Protein AF-0000000071581195 (afdb_homodimer)

Radius of gyration: 31.93 Å; Cα contacts (8 Å, |Δi|>4): 354; chains: 2; bounding box: 98×100×64 Å

Solvent-accessible surface area (backbone atoms only — not comparable to full-atom values): 18706 Å² total; per-residue (Å²): 134,83,77,77,79,78,79,79,77,79,78,78,78,75,75,74,73,73,75,72,71,73,48,75,70,50,55,55,50,51,51,49,42,53,48,46,52,53,53,39,48,51,48,50,50,31,33,48,49,35,27,52,50,18,50,53,46,25,54,55,20,43,48,52,37,37,41,70,72,32,39,85,78,38,57,81,36,67,48,43,48,49,50,72,67,28,73,92,39,39,69,59,51,52,43,47,70,40,98,55,14,48,26,47,41,14,21,28,39,16,30,22,22,43,18,53,45,46,28,54,36,37,53,54,70,76,40,72,34,87,82,44,96,48,41,68,59,40,41,52,50,34,48,52,51,39,54,51,47,42,54,50,43,61,71,49,57,75,52,74,82,52,87,65,79,62,80,78,80,132,136,84,80,78,77,77,79,79,77,80,77,76,76,76,74,74,74,73,74,73,71,72,49,72,69,52,54,55,52,51,51,50,42,54,50,46,50,52,48,39,49,50,48,50,51,32,35,46,51,36,28,52,51,19,50,54,45,25,54,54,20,42,48,53,37,37,43,70,72,31,39,85,79,38,59,82,36,67,51,44,48,48,50,72,68,29,73,91,39,38,67,59,52,52,43,48,71,41,97,55,14,48,26,48,41,14,21,28,40,16,30,24,24,41,17,54,47,45,28,53,36,37,52,54,70,76,38,73,34,88,82,42,94,48,42,67,59,39,41,52,51,32,49,52,50,36,52,51,47,42,53,51,44,61,70,51,55,77,53,73,83,53,89,64,78,61,80,77,80,134

pLDDT: mean 82.85, std 20.27, range [28.84, 98.88]

Structure (mmCIF, N/CA/C/O backbone):
data_AF-0000000071581195-model_v1
#
loop_
_entity.id
_entity.type
_entity.pdbx_description
1 polymer 'Uncharacterized protein'
#
loop_
_atom_site.group_PDB
_atom_site.id
_atom_site.type_symbol
_atom_site.label_atom_id
_atom_site.label_alt_id
_atom_site.label_comp_id
_atom_site.label_asym_id
_atom_site.label_entity_id
_atom_site.label_seq_id
_atom_site.pdbx_PDB_ins_code
_atom_site.Cartn_x
_atom_site.Cartn_y
_atom_site.Cartn_z
_atom_site.occupancy
_atom_site.B_iso_or_equiv
_atom_site.auth_seq_id
_atom_site.auth_comp_id
_atom_site.auth_asym_id
_atom_site.auth_atom_id
_atom_site.pdbx_PDB_model_num
ATOM 1 N N . MET A 1 1 ? 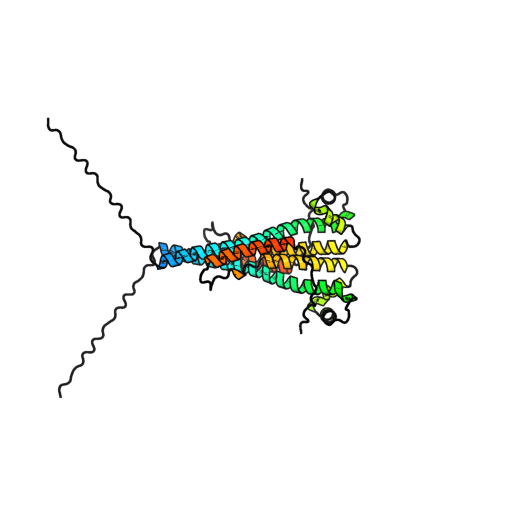42.781 74.125 45.625 1 29.38 1 MET A N 1
ATOM 2 C CA . MET A 1 1 ? 42.75 72.75 45.156 1 29.38 1 MET A CA 1
ATOM 3 C C . MET A 1 1 ? 41.344 72.25 45 1 29.38 1 MET A C 1
ATOM 5 O O . MET A 1 1 ? 40.688 71.938 46.031 1 29.38 1 MET A O 1
ATOM 9 N N . VAL A 1 2 ? 40.594 72.875 44.125 1 36.88 2 VAL A N 1
ATOM 10 C CA . VAL A 1 2 ? 39.156 72.812 43.812 1 36.88 2 VAL A CA 1
ATOM 11 C C . VAL A 1 2 ? 38.844 71.438 43.219 1 36.88 2 VAL A C 1
ATOM 13 O O . VAL A 1 2 ? 39.344 71.062 42.156 1 36.88 2 VAL A O 1
ATOM 16 N N . SER A 1 3 ? 38.719 70.375 44.062 1 32.94 3 SER A N 1
ATOM 17 C CA . SER A 1 3 ? 38.406 69 43.688 1 32.94 3 SER A CA 1
ATOM 18 C C . SER A 1 3 ? 37.031 68.938 43.062 1 32.94 3 SER A C 1
ATOM 20 O O . SER A 1 3 ? 36.031 69.375 43.625 1 32.94 3 SER A O 1
ATOM 22 N N . SER A 1 4 ? 36.938 69.125 41.75 1 36.28 4 SER A N 1
ATOM 23 C CA . SER A 1 4 ? 35.75 69 40.906 1 36.28 4 SER A CA 1
ATOM 24 C C . SER A 1 4 ? 35.188 67.562 40.938 1 36.28 4 SER A C 1
ATOM 26 O O . SER A 1 4 ? 35.875 66.625 40.625 1 36.28 4 SER A O 1
ATOM 28 N N . SER A 1 5 ? 34.344 67.25 41.938 1 36.53 5 SER A N 1
ATOM 29 C CA . SER A 1 5 ? 33.594 66 42.062 1 36.53 5 SER A CA 1
ATOM 30 C C . SER A 1 5 ? 32.688 65.812 40.875 1 36.53 5 SER A C 1
ATOM 32 O O . SER A 1 5 ? 31.844 66.625 40.562 1 36.53 5 SER A O 1
ATOM 34 N N . THR A 1 6 ? 33.188 65.125 39.812 1 35.88 6 THR A N 1
ATOM 35 C CA . THR A 1 6 ? 32.469 64.688 38.656 1 35.88 6 THR A CA 1
ATOM 36 C C . THR A 1 6 ? 31.312 63.75 39.031 1 35.88 6 THR A C 1
ATOM 38 O O . THR A 1 6 ? 31.531 62.719 39.688 1 35.88 6 THR A O 1
ATOM 41 N N . SER A 1 7 ? 30.062 64.25 39.312 1 32 7 SER A N 1
ATOM 42 C CA . SER A 1 7 ? 28.812 63.562 39.562 1 32 7 SER A CA 1
ATOM 43 C C . SER A 1 7 ? 28.453 62.656 38.375 1 32 7 SER A C 1
ATOM 45 O O . SER A 1 7 ? 28.312 63.125 37.25 1 32 7 SER A O 1
ATOM 47 N N . ASN A 1 8 ? 28.922 61.375 38.344 1 30.41 8 ASN A N 1
ATOM 48 C CA . ASN A 1 8 ? 28.547 60.312 37.406 1 30.41 8 ASN A CA 1
ATOM 49 C C . ASN A 1 8 ? 27.047 60.062 37.406 1 30.41 8 ASN A C 1
ATOM 51 O O . ASN A 1 8 ? 26.484 59.656 38.438 1 30.41 8 ASN A O 1
ATOM 55 N N . GLY A 1 9 ? 26.188 60.906 36.812 1 30.83 9 GLY A N 1
ATOM 56 C CA . GLY A 1 9 ? 24.766 60.688 36.594 1 30.83 9 GLY A CA 1
ATOM 57 C C . GLY A 1 9 ? 24.469 59.344 35.938 1 30.83 9 GLY A C 1
ATOM 58 O O . GLY A 1 9 ? 24.781 59.156 34.75 1 30.83 9 GLY A O 1
ATOM 59 N N . VAL A 1 10 ? 24.578 58.188 36.625 1 33.34 10 VAL A N 1
ATOM 60 C CA . VAL A 1 10 ? 24.125 56.906 36.125 1 33.34 10 VAL A CA 1
ATOM 61 C C . VAL A 1 10 ? 22.672 56.969 35.719 1 33.34 10 VAL A C 1
ATOM 63 O O . VAL A 1 10 ? 21.781 57.25 36.531 1 33.34 10 VAL A O 1
ATOM 66 N N . LYS A 1 11 ? 22.375 57.312 34.406 1 38.56 11 LYS A N 1
ATOM 67 C CA . LYS A 1 11 ? 21.078 57.188 33.75 1 38.56 11 LYS A CA 1
ATOM 68 C C . LYS A 1 11 ? 20.547 55.75 33.844 1 38.56 11 LYS A C 1
ATOM 70 O O . LYS A 1 11 ? 21.203 54.812 33.406 1 38.56 11 LYS A O 1
ATOM 75 N N . SER A 1 12 ? 19.797 55.438 34.906 1 33.97 12 SER A N 1
ATOM 76 C CA . SER A 1 12 ? 19.031 54.188 35 1 33.97 12 SER A CA 1
ATOM 77 C C . SER A 1 12 ? 18.094 54.031 33.812 1 33.97 12 SER A C 1
ATOM 79 O O . SER A 1 12 ? 17.219 54.875 33.562 1 33.97 12 SER A O 1
ATOM 81 N N . SER A 1 13 ? 18.484 53.469 32.688 1 35.47 13 SER A N 1
ATOM 82 C CA . SER A 1 13 ? 17.641 53.031 31.594 1 35.47 13 SER A CA 1
ATOM 83 C C . SER A 1 13 ? 16.547 52.094 32.094 1 35.47 13 SER A C 1
ATOM 85 O O . SER A 1 13 ? 16.828 50.969 32.531 1 35.47 13 SER A O 1
ATOM 87 N N . ALA A 1 14 ? 15.477 52.562 32.719 1 36.72 14 ALA A N 1
ATOM 88 C CA . ALA A 1 14 ? 14.289 51.781 32.969 1 36.72 14 ALA A CA 1
ATOM 89 C C . ALA A 1 14 ? 13.82 51.062 31.703 1 36.72 14 ALA A C 1
ATOM 91 O O . ALA A 1 14 ? 13.43 51.688 30.719 1 36.72 14 ALA A O 1
ATOM 92 N N . LYS A 1 15 ? 14.398 49.938 31.391 1 39.44 15 LYS A N 1
ATOM 93 C CA . LYS A 1 15 ? 13.789 49 30.438 1 39.44 15 LYS A CA 1
ATOM 94 C C . LYS A 1 15 ? 12.297 48.844 30.719 1 39.44 15 LYS A C 1
ATOM 96 O O . LYS A 1 15 ? 11.922 48.281 31.75 1 39.44 15 LYS A O 1
ATOM 101 N N . LEU A 1 16 ? 11.422 49.688 30.297 1 38.84 16 LEU A N 1
ATOM 102 C CA . LEU A 1 16 ? 10.008 49.375 30.219 1 38.84 16 LEU A CA 1
ATOM 103 C C . LEU A 1 16 ? 9.789 48.031 29.562 1 38.84 16 LEU A C 1
ATOM 105 O O . LEU A 1 16 ? 10.055 47.844 28.375 1 38.84 16 LEU A O 1
ATOM 109 N N . LYS A 1 17 ? 9.93 47 30.359 1 40.91 17 LYS A N 1
ATOM 110 C CA . LYS A 1 17 ? 9.406 45.75 29.859 1 40.91 17 LYS A CA 1
ATOM 111 C C . LYS A 1 17 ? 7.984 45.906 29.328 1 40.91 17 LYS A C 1
ATOM 113 O O . LYS A 1 17 ? 7.059 46.188 30.094 1 40.91 17 LYS A O 1
ATOM 118 N N . ARG A 1 18 ? 7.832 46.406 28.125 1 42 18 ARG A N 1
ATOM 119 C CA . ARG A 1 18 ? 6.555 46.219 27.438 1 42 18 ARG A CA 1
ATOM 120 C C . ARG A 1 18 ? 6.016 44.812 27.609 1 42 18 ARG A C 1
ATOM 122 O O . ARG A 1 18 ? 6.59 43.875 27.078 1 42 18 ARG A O 1
ATOM 129 N N . ASN A 1 19 ? 5.477 44.5 28.734 1 38.16 19 ASN A N 1
ATOM 130 C CA . ASN A 1 19 ? 4.594 43.344 28.797 1 38.16 19 ASN A CA 1
ATOM 131 C C . ASN A 1 19 ? 3.602 43.312 27.641 1 38.16 19 ASN A C 1
ATOM 133 O O . ASN A 1 19 ? 2.658 44.125 27.609 1 38.16 19 ASN A O 1
ATOM 137 N N . VAL A 1 20 ? 4.062 43.281 26.438 1 41.75 20 VAL A N 1
ATOM 138 C CA . VAL A 1 20 ? 3.146 43.031 25.328 1 41.75 20 VAL A CA 1
ATOM 139 C C . VAL A 1 20 ? 2.113 42 25.719 1 41.75 20 VAL A C 1
ATOM 141 O O . VAL A 1 20 ? 2.447 40.812 25.906 1 41.75 20 VAL A O 1
ATOM 144 N N . SER A 1 21 ? 1.123 42.25 26.406 1 40.56 21 SER A N 1
ATOM 145 C CA . SER A 1 21 ? -0.047 41.406 26.656 1 40.56 21 SER A CA 1
ATOM 146 C C . SER A 1 21 ? -0.508 40.719 25.375 1 40.56 21 SER A C 1
ATOM 148 O O . SER A 1 21 ? -0.933 41.375 24.422 1 40.56 21 SER A O 1
ATOM 150 N N . VAL A 1 22 ? 0.088 39.656 25.047 1 52.16 22 VAL A N 1
ATOM 151 C CA . VAL A 1 22 ? -0.484 38.781 24.016 1 52.16 22 VAL A CA 1
ATOM 152 C C . VAL A 1 22 ? -2.002 38.75 24.172 1 52.16 22 VAL A C 1
ATOM 154 O O . VAL A 1 22 ? -2.512 38.344 25.219 1 52.16 22 VAL A O 1
ATOM 157 N N . SER A 1 23 ? -2.697 39.469 23.438 1 57.94 23 SER A N 1
ATOM 158 C CA . SER A 1 23 ? -4.152 39.5 23.516 1 57.94 23 SER A CA 1
ATOM 159 C C . SER A 1 23 ? -4.766 38.125 23.406 1 57.94 23 SER A C 1
ATOM 161 O O . SER A 1 23 ? -4.184 37.219 22.797 1 57.94 23 SER A O 1
ATOM 163 N N . PRO A 1 24 ? -5.777 37.781 24.172 1 60.44 24 PRO A N 1
ATOM 164 C CA . PRO A 1 24 ? -6.527 36.5 24.141 1 60.44 24 PRO A CA 1
ATOM 165 C C . PRO A 1 24 ? -6.703 35.969 22.719 1 60.44 24 PRO A C 1
ATOM 167 O O . PRO A 1 24 ? -6.664 34.75 22.516 1 60.44 24 PRO A O 1
ATOM 170 N N . SER A 1 25 ? -6.703 36.906 21.75 1 66.31 25 SER A N 1
ATOM 171 C CA . SER A 1 25 ? -6.887 36.469 20.359 1 66.31 25 SER A CA 1
ATOM 172 C C . SER A 1 25 ? -5.625 35.844 19.812 1 66.31 25 SER A C 1
ATOM 174 O O . SER A 1 25 ? -5.699 34.844 19.094 1 66.31 25 SER A O 1
ATOM 176 N N . ASN A 1 26 ? -4.492 36.25 20.312 1 69.69 26 ASN A N 1
ATOM 177 C CA . ASN A 1 26 ? -3.23 35.719 19.828 1 69.69 26 ASN A CA 1
ATOM 178 C C . ASN A 1 26 ? -2.922 34.375 20.438 1 69.69 26 ASN A C 1
ATOM 180 O O . ASN A 1 26 ? -2.396 33.469 19.75 1 69.69 26 ASN A O 1
ATOM 184 N N . LYS A 1 27 ? -3.264 34.25 21.719 1 71.88 27 LYS A N 1
ATOM 185 C CA . LYS A 1 27 ? -3.045 32.969 22.375 1 71.88 27 LYS A CA 1
ATOM 186 C C . LYS A 1 27 ? -3.834 31.859 21.703 1 71.88 27 LYS A C 1
ATOM 188 O O . LYS A 1 27 ? -3.322 30.75 21.516 1 71.88 27 LYS A O 1
ATOM 193 N N . SER A 1 28 ? -5.055 32.281 21.25 1 83.81 28 SER A N 1
ATOM 194 C CA . SER A 1 28 ? -5.902 31.281 20.578 1 83.81 28 SER A CA 1
ATOM 195 C C . SER A 1 28 ? -5.324 30.875 19.234 1 83.81 28 SER A C 1
ATOM 197 O O . SER A 1 28 ? -5.324 29.703 18.875 1 83.81 28 SER A O 1
ATOM 199 N N . LEU A 1 29 ? -4.621 31.766 18.594 1 87.81 29 LEU A N 1
ATOM 200 C CA . LEU A 1 29 ? -4.023 31.484 17.297 1 87.81 29 LEU A CA 1
ATOM 201 C C . LEU A 1 29 ? -2.768 30.641 17.453 1 87.81 29 LEU A C 1
ATOM 203 O O . LEU A 1 29 ? -2.541 29.719 16.672 1 87.81 29 LEU A O 1
ATOM 207 N N . GLU A 1 30 ? -1.987 30.922 18.469 1 88.81 30 GLU A N 1
ATOM 208 C CA . GLU A 1 30 ? -0.77 30.172 18.734 1 88.81 30 GLU A CA 1
ATOM 209 C C . GLU A 1 30 ? -1.09 28.719 19.078 1 88.81 30 GLU A C 1
ATOM 211 O O . GLU A 1 30 ? -0.397 27.797 18.641 1 88.81 30 GLU A O 1
ATOM 216 N N . ASP A 1 31 ? -2.104 28.562 19.875 1 87.5 31 ASP A N 1
ATOM 217 C CA . ASP A 1 31 ? -2.535 27.219 20.25 1 87.5 31 ASP A CA 1
ATOM 218 C C . ASP A 1 31 ? -2.967 26.422 19.016 1 87.5 31 ASP A C 1
ATOM 220 O O . ASP A 1 31 ? -2.68 25.234 18.906 1 87.5 31 ASP A O 1
ATOM 224 N N . GLU A 1 32 ? -3.695 27.109 18.172 1 88.75 32 GLU A N 1
ATOM 225 C CA . GLU A 1 32 ? -4.129 26.453 16.938 1 88.75 32 GLU A CA 1
ATOM 226 C C . GLU A 1 32 ? -2.938 26.047 16.078 1 88.75 32 GLU A C 1
ATOM 228 O O . GLU A 1 32 ? -2.93 24.969 15.492 1 88.75 32 GLU A O 1
ATOM 233 N N . ILE A 1 33 ? -1.938 26.875 16 1 91.19 33 ILE A N 1
ATOM 234 C CA . ILE A 1 33 ? -0.723 26.594 15.25 1 91.19 33 ILE A CA 1
ATOM 235 C C . ILE A 1 33 ? -0.031 25.359 15.82 1 91.19 33 ILE A C 1
ATOM 237 O O . ILE A 1 33 ? 0.378 24.469 15.078 1 91.19 33 ILE A O 1
ATOM 241 N N . ILE A 1 34 ? 0.058 25.312 17.109 1 89.94 34 ILE A N 1
ATOM 242 C CA . ILE A 1 34 ? 0.709 24.188 17.766 1 89.94 34 ILE A CA 1
ATOM 243 C C . ILE A 1 34 ? -0.062 22.906 17.469 1 89.94 34 ILE A C 1
ATOM 245 O O . ILE A 1 34 ? 0.537 21.875 17.188 1 89.94 34 ILE A O 1
ATOM 249 N N . TYR A 1 35 ? -1.336 23.031 17.531 1 89.94 35 TYR A N 1
ATOM 250 C CA . TYR A 1 35 ? -2.186 21.875 17.234 1 89.94 35 TYR A CA 1
ATOM 251 C C . TYR A 1 35 ? -1.98 21.391 15.805 1 89.94 35 TYR A C 1
ATOM 253 O O . TYR A 1 35 ? -1.753 20.203 15.57 1 89.94 35 TYR A O 1
ATOM 261 N N . LEU A 1 36 ? -2.07 22.234 14.867 1 90.69 36 LEU A N 1
ATOM 262 C CA . LEU A 1 36 ? -1.947 21.891 13.453 1 90.69 36 LEU A CA 1
ATOM 263 C C . LEU A 1 36 ? -0.57 21.312 13.156 1 90.69 36 LEU A C 1
ATOM 265 O O . LEU A 1 36 ? -0.446 20.375 12.367 1 90.69 36 LEU A O 1
ATOM 269 N N . ARG A 1 37 ? 0.454 21.828 13.766 1 91.25 37 ARG A N 1
ATOM 270 C CA . ARG A 1 37 ? 1.8 21.297 13.57 1 91.25 37 ARG A CA 1
ATOM 271 C C . ARG A 1 37 ? 1.897 19.859 14.086 1 91.25 37 ARG A C 1
ATOM 273 O O . ARG A 1 37 ? 2.525 19.016 13.445 1 91.25 37 ARG A O 1
ATOM 280 N N . SER A 1 38 ? 1.286 19.688 15.25 1 91.25 38 SER A N 1
ATOM 281 C CA . SER A 1 38 ? 1.298 18.344 15.82 1 91.25 38 SER A CA 1
ATOM 282 C C . SER A 1 38 ? 0.544 17.359 14.93 1 91.25 38 SER A C 1
ATOM 284 O O . SER A 1 38 ? 1.006 16.234 14.711 1 91.25 38 SER A O 1
ATOM 286 N N . GLN A 1 39 ? -0.567 17.719 14.445 1 91.62 39 GLN A N 1
ATOM 287 C CA . GLN A 1 39 ? -1.354 16.859 13.57 1 91.62 39 GLN A CA 1
ATOM 288 C C . GLN A 1 39 ? -0.612 16.594 12.266 1 91.62 39 GLN A C 1
ATOM 290 O O . GLN A 1 39 ? -0.566 15.445 11.797 1 91.62 39 GLN A O 1
ATOM 295 N N . ASN A 1 40 ? -0.087 17.656 11.719 1 91.75 40 ASN A N 1
ATOM 296 C CA . ASN A 1 40 ? 0.678 17.484 10.492 1 91.75 40 ASN A CA 1
ATOM 297 C C . ASN A 1 40 ? 1.853 16.531 10.688 1 91.75 40 ASN A C 1
ATOM 299 O O . ASN A 1 40 ? 2.184 15.758 9.789 1 91.75 40 ASN A O 1
ATOM 303 N N . LYS A 1 41 ? 2.455 16.656 11.82 1 92.19 41 LYS A N 1
ATOM 304 C CA . LYS A 1 41 ? 3.549 15.734 12.125 1 92.19 41 LYS A CA 1
ATOM 305 C C . LYS A 1 41 ? 3.068 14.289 12.125 1 92.19 41 LYS A C 1
ATOM 307 O O . LYS A 1 41 ? 3.73 13.406 11.57 1 92.19 41 LYS A O 1
ATOM 312 N N . LEU A 1 42 ? 1.964 14.031 12.773 1 93.06 42 LEU A N 1
ATOM 313 C CA . LEU A 1 42 ? 1.38 12.695 12.812 1 93.06 42 LEU A CA 1
ATOM 314 C C . LEU A 1 42 ? 1.104 12.188 11.398 1 93.06 42 LEU A C 1
ATOM 316 O O . LEU A 1 42 ? 1.458 11.055 11.062 1 93.06 42 LEU A O 1
ATOM 320 N N . LEU A 1 43 ? 0.493 13.008 10.617 1 93.5 43 LEU A N 1
ATOM 321 C CA . LEU A 1 43 ? 0.124 12.625 9.258 1 93.5 43 LEU A CA 1
ATOM 322 C C . LEU A 1 43 ? 1.365 12.352 8.414 1 93.5 43 LEU A C 1
ATOM 324 O O . LEU A 1 43 ? 1.403 11.391 7.645 1 93.5 43 LEU A O 1
ATOM 328 N N . LYS A 1 44 ? 2.367 13.18 8.555 1 93.19 44 LYS A N 1
ATOM 329 C CA . LYS A 1 44 ? 3.621 12.984 7.832 1 93.19 44 LYS A CA 1
ATOM 330 C C . LYS A 1 44 ? 4.285 11.664 8.227 1 93.19 44 LYS A C 1
ATOM 332 O O . LYS A 1 44 ? 4.805 10.945 7.367 1 93.19 44 LYS A O 1
ATOM 337 N N . ASN A 1 45 ? 4.258 11.406 9.469 1 93.19 45 ASN A N 1
ATOM 338 C CA . ASN A 1 45 ? 4.84 10.148 9.945 1 93.19 45 ASN A CA 1
ATOM 339 C C . ASN A 1 45 ? 4.117 8.945 9.359 1 93.19 45 ASN A C 1
ATOM 341 O O . ASN A 1 45 ? 4.75 7.949 8.992 1 93.19 45 ASN A O 1
ATOM 345 N N . ALA A 1 46 ? 2.84 9.023 9.281 1 94.75 46 ALA A N 1
ATOM 346 C CA . ALA A 1 46 ? 2.061 7.918 8.727 1 94.75 46 ALA A CA 1
ATOM 347 C C . ALA A 1 46 ? 2.391 7.707 7.25 1 94.75 46 ALA A C 1
ATOM 349 O O . ALA A 1 46 ? 2.602 6.574 6.809 1 94.75 46 ALA A O 1
ATOM 350 N N . LEU A 1 47 ? 2.463 8.758 6.531 1 95.69 47 LEU A N 1
ATOM 351 C CA . LEU A 1 47 ? 2.793 8.656 5.113 1 95.69 47 LEU A CA 1
ATOM 352 C C . LEU A 1 47 ? 4.207 8.117 4.922 1 95.69 47 LEU A C 1
ATOM 354 O O . LEU A 1 47 ? 4.449 7.312 4.016 1 95.69 47 LEU A O 1
ATOM 358 N N . SER A 1 48 ? 5.094 8.555 5.777 1 94.81 48 SER A N 1
ATOM 359 C CA . SER A 1 48 ? 6.461 8.047 5.715 1 94.81 48 SER A CA 1
ATOM 360 C C . SER A 1 48 ? 6.512 6.551 6 1 94.81 48 SER A C 1
ATOM 362 O O . SER A 1 48 ? 7.266 5.816 5.359 1 94.81 48 SER A O 1
ATOM 364 N N . ALA A 1 49 ? 5.723 6.121 6.945 1 95.25 49 ALA A N 1
ATOM 365 C CA . ALA A 1 49 ? 5.672 4.691 7.25 1 95.25 49 ALA A CA 1
ATOM 366 C C . ALA A 1 49 ? 5.215 3.889 6.035 1 95.25 49 ALA A C 1
ATOM 368 O O . ALA A 1 49 ? 5.785 2.838 5.727 1 95.25 49 ALA A O 1
ATOM 369 N N . VAL A 1 50 ? 4.184 4.367 5.367 1 97.75 50 VAL A N 1
ATOM 370 C CA . VAL A 1 50 ? 3.695 3.713 4.156 1 97.75 50 VAL A CA 1
ATOM 371 C C . VAL A 1 50 ? 4.805 3.672 3.109 1 97.75 50 VAL A C 1
ATOM 373 O O . VAL A 1 50 ? 5.109 2.609 2.561 1 97.75 50 VAL A O 1
ATOM 376 N N . LYS A 1 51 ? 5.422 4.758 2.883 1 97.19 51 LYS A N 1
ATOM 377 C CA . LYS A 1 51 ? 6.441 4.859 1.843 1 97.19 51 LYS A CA 1
ATOM 378 C C . LYS A 1 51 ? 7.641 3.971 2.158 1 97.19 51 LYS A C 1
ATOM 380 O O . LYS A 1 51 ? 8.156 3.279 1.277 1 97.19 51 LYS A O 1
ATOM 385 N N . ASP A 1 52 ? 8.094 4.016 3.338 1 96.5 52 ASP A N 1
ATOM 386 C CA . ASP A 1 52 ? 9.25 3.219 3.742 1 96.5 52 ASP A CA 1
ATOM 387 C C . ASP A 1 52 ? 8.961 1.725 3.602 1 96.5 52 ASP A C 1
ATOM 389 O O . ASP A 1 52 ? 9.766 0.981 3.043 1 96.5 52 ASP A O 1
ATOM 393 N N . THR A 1 53 ? 7.828 1.335 4.07 1 97.88 53 THR A N 1
ATOM 394 C CA . THR A 1 53 ? 7.449 -0.069 3.959 1 97.88 53 THR A CA 1
ATOM 395 C C . THR A 1 53 ? 7.297 -0.475 2.496 1 97.88 53 THR A C 1
ATOM 397 O O . THR A 1 53 ? 7.75 -1.549 2.094 1 97.88 53 THR A O 1
ATOM 400 N N . ALA A 1 54 ? 6.641 0.337 1.717 1 98.5 54 ALA A N 1
ATOM 401 C CA . ALA A 1 54 ? 6.477 0.055 0.294 1 98.5 54 ALA A CA 1
ATOM 402 C C . ALA A 1 54 ? 7.828 -0.069 -0.403 1 98.5 54 ALA A C 1
ATOM 404 O O . ALA A 1 54 ? 8.016 -0.948 -1.247 1 98.5 54 ALA A O 1
ATOM 405 N N . THR A 1 55 ? 8.742 0.775 -0.028 1 97.88 55 THR A N 1
ATOM 406 C CA . THR A 1 55 ? 10.078 0.744 -0.622 1 97.88 55 THR A CA 1
ATOM 407 C C . THR A 1 55 ? 10.789 -0.56 -0.279 1 97.88 55 THR A C 1
ATOM 409 O O . THR A 1 55 ? 11.414 -1.177 -1.145 1 97.88 55 THR A O 1
ATOM 412 N N . GLU A 1 56 ? 10.695 -0.93 0.919 1 97.38 56 GLU A N 1
ATOM 413 C CA . GLU A 1 56 ? 11.297 -2.184 1.364 1 97.38 56 GLU A CA 1
ATOM 414 C C . GLU A 1 56 ? 10.703 -3.375 0.621 1 97.38 56 GLU A C 1
ATOM 416 O O . GLU A 1 56 ? 11.43 -4.203 0.078 1 97.38 56 GLU A O 1
ATOM 421 N N . LYS A 1 57 ? 9.375 -3.441 0.592 1 97.88 57 LYS A N 1
ATOM 422 C CA . LYS A 1 57 ? 8.695 -4.547 -0.077 1 97.88 57 LYS A CA 1
ATOM 423 C C . LYS A 1 57 ? 8.977 -4.543 -1.575 1 97.88 57 LYS A C 1
ATOM 425 O O . LYS A 1 57 ? 9.117 -5.602 -2.189 1 97.88 57 LYS A O 1
ATOM 430 N N . LEU A 1 58 ? 9.062 -3.379 -2.139 1 97.56 58 LEU A N 1
ATOM 431 C CA . LEU A 1 58 ? 9.359 -3.232 -3.559 1 97.56 58 LEU A CA 1
ATOM 432 C C . LEU A 1 58 ? 10.727 -3.824 -3.893 1 97.56 58 LEU A C 1
ATOM 434 O O . LEU A 1 58 ? 10.859 -4.59 -4.852 1 97.56 58 LEU A O 1
ATOM 438 N N . SER A 1 59 ? 11.672 -3.482 -3.145 1 95.62 59 SER A N 1
ATOM 439 C CA . SER A 1 59 ? 13.031 -3.959 -3.393 1 95.62 59 SER A CA 1
ATOM 440 C C . SER A 1 59 ? 13.102 -5.48 -3.318 1 95.62 59 SER A C 1
ATOM 442 O O . SER A 1 59 ? 13.594 -6.129 -4.242 1 95.62 59 SER A O 1
ATOM 444 N N . LYS A 1 60 ? 12.57 -6.027 -2.324 1 96.12 60 LYS A N 1
ATOM 445 C CA . LYS A 1 60 ? 12.617 -7.473 -2.139 1 96.12 60 LYS A CA 1
ATOM 446 C C . LYS A 1 60 ? 11.828 -8.195 -3.23 1 96.12 60 LYS A C 1
ATOM 448 O O . LYS A 1 60 ? 12.328 -9.148 -3.836 1 96.12 60 LYS A O 1
ATOM 453 N N . SER A 1 61 ? 10.609 -7.758 -3.477 1 97.88 61 SER A N 1
ATOM 454 C CA . SER A 1 61 ? 9.766 -8.422 -4.461 1 97.88 61 SER A CA 1
ATOM 455 C C . SER A 1 61 ? 10.328 -8.273 -5.871 1 97.88 61 SER A C 1
ATOM 457 O O . SER A 1 61 ? 10.195 -9.172 -6.699 1 97.88 61 SER A O 1
ATOM 459 N N . TYR A 1 62 ? 10.922 -7.121 -6.121 1 97.5 62 TYR A N 1
ATOM 460 C CA . TYR A 1 62 ? 11.578 -6.902 -7.402 1 97.5 62 TYR A CA 1
ATOM 461 C C . TYR A 1 62 ? 12.641 -7.965 -7.656 1 97.5 62 TYR A C 1
ATOM 463 O O . TYR A 1 62 ? 12.672 -8.578 -8.727 1 97.5 62 TYR A O 1
ATOM 471 N N . GLU A 1 63 ? 13.477 -8.195 -6.754 1 96 63 GLU A N 1
ATOM 472 C CA . GLU A 1 63 ? 14.562 -9.172 -6.859 1 96 63 GLU A CA 1
ATOM 473 C C . GLU A 1 63 ? 14.016 -10.586 -7.039 1 96 63 GLU A C 1
ATOM 475 O O . GLU A 1 63 ? 14.5 -11.344 -7.883 1 96 63 GLU A O 1
ATOM 480 N N . LEU A 1 64 ? 13 -10.945 -6.316 1 97.12 64 LEU A N 1
ATOM 481 C CA . LEU A 1 64 ? 12.453 -12.297 -6.336 1 97.12 64 LEU A CA 1
ATOM 482 C C . LEU A 1 64 ? 11.688 -12.555 -7.633 1 97.12 64 LEU A C 1
ATOM 484 O O . LEU A 1 64 ? 11.75 -13.656 -8.18 1 97.12 64 LEU A O 1
ATOM 488 N N . VAL A 1 65 ? 10.953 -11.539 -8.117 1 97.81 65 VAL A N 1
ATOM 489 C CA . VAL A 1 65 ? 10.258 -11.672 -9.391 1 97.81 65 VAL A CA 1
ATOM 490 C C . VAL A 1 65 ? 11.273 -11.789 -10.523 1 97.81 65 VAL A C 1
ATOM 492 O O . VAL A 1 65 ? 11.117 -12.609 -11.43 1 97.81 65 VAL A O 1
ATOM 495 N N . TRP A 1 66 ? 12.289 -10.977 -10.461 1 96.31 66 TRP A N 1
ATOM 496 C CA . TRP A 1 66 ? 13.359 -11.086 -11.445 1 96.31 66 TRP A CA 1
ATOM 497 C C . TRP A 1 66 ? 13.953 -12.492 -11.445 1 96.31 66 TRP A C 1
ATOM 499 O O . TRP A 1 66 ? 14.133 -13.102 -12.508 1 96.31 66 TRP A O 1
ATOM 509 N N . TYR A 1 67 ? 14.25 -13 -10.305 1 95.31 67 TYR A N 1
ATOM 510 C CA . TYR A 1 67 ? 14.828 -14.328 -10.156 1 95.31 67 TYR A CA 1
ATOM 511 C C . TYR A 1 67 ? 13.914 -15.398 -10.75 1 95.31 67 TYR A C 1
ATOM 513 O O . TYR A 1 67 ? 14.359 -16.266 -11.5 1 95.31 67 TYR A O 1
ATOM 521 N N . ALA A 1 68 ? 12.695 -15.344 -10.414 1 95.88 68 ALA A N 1
ATOM 522 C CA . ALA A 1 68 ? 11.727 -16.312 -10.898 1 95.88 68 ALA A CA 1
ATOM 523 C C . ALA A 1 68 ? 11.688 -16.344 -12.422 1 95.88 68 ALA A C 1
ATOM 525 O O . ALA A 1 68 ? 11.531 -17.406 -13.031 1 95.88 68 ALA A O 1
ATOM 526 N N . ARG A 1 69 ? 11.883 -15.211 -13.008 1 93.88 69 ARG A N 1
ATOM 527 C CA . ARG A 1 69 ? 11.727 -15.086 -14.453 1 93.88 69 ARG A CA 1
ATOM 528 C C . ARG A 1 69 ? 13.039 -15.398 -15.172 1 93.88 69 ARG A C 1
ATOM 530 O O . ARG A 1 69 ? 13.031 -15.758 -16.344 1 93.88 69 ARG A O 1
ATOM 537 N N . ASN A 1 70 ? 14.18 -15.234 -14.414 1 90.44 70 ASN A N 1
ATOM 538 C CA . ASN A 1 70 ? 15.445 -15.227 -15.148 1 90.44 70 ASN A CA 1
ATOM 539 C C . ASN A 1 70 ? 16.391 -16.328 -14.664 1 90.44 70 ASN A C 1
ATOM 541 O O . ASN A 1 70 ? 17.406 -16.594 -15.297 1 90.44 70 ASN A O 1
ATOM 545 N N . ARG A 1 71 ? 16.094 -16.922 -13.656 1 84.31 71 ARG A N 1
ATOM 546 C CA . ARG A 1 71 ? 17.031 -17.875 -13.07 1 84.31 71 ARG A CA 1
ATOM 547 C C . ARG A 1 71 ? 17.406 -18.969 -14.062 1 84.31 71 ARG A C 1
ATOM 549 O O . ARG A 1 71 ? 18.562 -19.406 -14.109 1 84.31 71 ARG A O 1
ATOM 556 N N . THR A 1 72 ? 16.484 -19.406 -14.844 1 85.06 72 THR A N 1
ATOM 557 C CA . THR A 1 72 ? 16.766 -20.469 -15.797 1 85.06 72 THR A CA 1
ATOM 558 C C . THR A 1 72 ? 17.391 -19.906 -17.062 1 85.06 72 THR A C 1
ATOM 560 O O . THR A 1 72 ? 18.219 -20.562 -17.703 1 85.06 72 THR A O 1
ATOM 563 N N . ARG A 1 73 ? 17.125 -18.703 -17.344 1 85.62 73 ARG A N 1
ATOM 564 C CA . ARG A 1 73 ? 17.641 -18.047 -18.547 1 85.62 73 ARG A CA 1
ATOM 565 C C . ARG A 1 73 ? 19.062 -17.562 -18.344 1 85.62 73 ARG A C 1
ATOM 567 O O . ARG A 1 73 ? 19.875 -17.609 -19.266 1 85.62 73 ARG A O 1
ATOM 574 N N . TYR A 1 74 ? 19.344 -17.094 -17.125 1 83 74 TYR A N 1
ATOM 575 C CA . TYR A 1 74 ? 20.641 -16.516 -16.812 1 83 74 TYR A CA 1
ATOM 576 C C . TYR A 1 74 ? 21.203 -17.094 -15.523 1 83 74 TYR A C 1
ATOM 578 O O . TYR A 1 74 ? 21.484 -16.359 -14.578 1 83 74 TYR A O 1
ATOM 586 N N . PRO A 1 75 ? 21.422 -18.359 -15.492 1 82.19 75 PRO A N 1
ATOM 587 C CA . PRO A 1 75 ? 21.859 -18.984 -14.25 1 82.19 75 PRO A CA 1
ATOM 588 C C . PRO A 1 75 ? 23.234 -18.516 -13.789 1 82.19 75 PRO A C 1
ATOM 590 O O . PRO A 1 75 ? 23.531 -18.516 -12.594 1 82.19 75 PRO A O 1
ATOM 593 N N . SER A 1 76 ? 24 -17.984 -14.68 1 85.88 76 SER A N 1
ATOM 594 C CA . SER A 1 76 ? 25.375 -17.609 -14.336 1 85.88 76 SER A CA 1
ATOM 595 C C . SER A 1 76 ? 25.5 -16.109 -14.109 1 85.88 76 SER A C 1
ATOM 597 O O . SER A 1 76 ? 26.578 -15.617 -13.781 1 85.88 76 SER A O 1
ATOM 599 N N . HIS A 1 77 ? 24.406 -15.477 -14.289 1 86.88 77 HIS A N 1
ATOM 600 C CA . HIS A 1 77 ? 24.469 -14.047 -14.031 1 86.88 77 HIS A CA 1
ATOM 601 C C . HIS A 1 77 ? 24.781 -13.758 -12.57 1 86.88 77 HIS A C 1
ATOM 603 O O . HIS A 1 77 ? 24.297 -14.461 -11.68 1 86.88 77 HIS A O 1
ATOM 609 N N . GLU A 1 78 ? 25.469 -12.68 -12.375 1 87.5 78 GLU A N 1
ATOM 610 C CA . GLU A 1 78 ? 25.922 -12.328 -11.031 1 87.5 78 GLU A CA 1
ATOM 611 C C . GLU A 1 78 ? 24.75 -12.117 -10.086 1 87.5 78 GLU A C 1
ATOM 613 O O . GLU A 1 78 ? 24.797 -12.523 -8.922 1 87.5 78 GLU A O 1
ATOM 618 N N . ALA A 1 79 ? 23.719 -11.547 -10.562 1 87.5 79 ALA A N 1
ATOM 619 C CA . ALA A 1 79 ? 22.531 -11.312 -9.742 1 87.5 79 ALA A CA 1
ATOM 620 C C . ALA A 1 79 ? 21.906 -12.625 -9.289 1 87.5 79 ALA A C 1
ATOM 622 O O . ALA A 1 79 ? 21.5 -12.758 -8.141 1 87.5 79 ALA A O 1
ATOM 623 N N . SER A 1 80 ? 21.891 -13.57 -10.211 1 89.06 80 SER A N 1
ATOM 624 C CA . SER A 1 80 ? 21.328 -14.875 -9.859 1 89.06 80 SER A CA 1
ATOM 625 C C . SER A 1 80 ? 22.172 -15.562 -8.789 1 89.06 80 SER A C 1
ATOM 627 O O . SER A 1 80 ? 21.641 -16.094 -7.816 1 89.06 80 SER A O 1
ATOM 629 N N . LYS A 1 81 ? 23.438 -15.43 -8.984 1 88 81 LYS A N 1
ATOM 630 C CA . LYS A 1 81 ? 24.344 -16.047 -8.023 1 88 81 LYS A CA 1
ATOM 631 C C . LYS A 1 81 ? 24.234 -15.398 -6.652 1 88 81 LYS A C 1
ATOM 633 O O . LYS A 1 81 ? 24.234 -16.078 -5.629 1 88 81 LYS A O 1
ATOM 638 N N . TRP A 1 82 ? 24.172 -14.148 -6.707 1 90.62 82 TRP A N 1
ATOM 639 C CA . TRP A 1 82 ? 24.047 -13.406 -5.457 1 90.62 82 TRP A CA 1
ATOM 640 C C . TRP A 1 82 ? 22.766 -13.773 -4.715 1 90.62 82 TRP A C 1
ATOM 642 O O . TRP A 1 82 ? 22.797 -14.039 -3.512 1 90.62 82 TRP A O 1
ATOM 652 N N . LEU A 1 83 ? 21.703 -13.852 -5.41 1 91.44 83 LEU A N 1
ATOM 653 C CA . LEU A 1 83 ? 20.422 -14.18 -4.793 1 91.44 83 LEU A CA 1
ATOM 654 C C . LEU A 1 83 ? 20.422 -15.609 -4.262 1 91.44 83 LEU A C 1
ATOM 656 O O . LEU A 1 83 ? 19.938 -15.875 -3.162 1 91.44 83 LEU A O 1
ATOM 660 N N . ASP A 1 84 ? 21.031 -16.469 -4.934 1 90.81 84 ASP A N 1
ATOM 661 C CA . ASP A 1 84 ? 21.094 -17.859 -4.531 1 90.81 84 ASP A CA 1
ATOM 662 C C . ASP A 1 84 ? 21.875 -18.016 -3.225 1 90.81 84 ASP A C 1
ATOM 664 O O . ASP A 1 84 ? 21.609 -18.953 -2.453 1 90.81 84 ASP A O 1
ATOM 668 N N . LYS A 1 85 ? 22.734 -17.062 -2.955 1 90.25 85 LYS A N 1
ATOM 669 C CA . LYS A 1 85 ? 23.609 -17.172 -1.788 1 90.25 85 LYS A CA 1
ATOM 670 C C . LYS A 1 85 ? 23.109 -16.281 -0.655 1 90.25 85 LYS A C 1
ATOM 672 O O . LYS A 1 85 ? 23.625 -16.344 0.466 1 90.25 85 LYS A O 1
ATOM 677 N N . SER A 1 86 ? 22.188 -15.516 -1.01 1 91 86 SER A N 1
ATOM 678 C CA . SER A 1 86 ? 21.719 -14.547 -0.032 1 91 86 SER A CA 1
ATOM 679 C C . SER A 1 86 ? 20.953 -15.227 1.099 1 91 86 SER A C 1
ATOM 681 O O . SER A 1 86 ? 19.984 -15.945 0.855 1 91 86 SER A O 1
ATOM 683 N N . GLU A 1 87 ? 21.344 -14.961 2.275 1 91.38 87 GLU A N 1
ATOM 684 C CA . GLU A 1 87 ? 20.641 -15.5 3.434 1 91.38 87 GLU A CA 1
ATOM 685 C C . GLU A 1 87 ? 19.25 -14.883 3.574 1 91.38 87 GLU A C 1
ATOM 687 O O . GLU A 1 87 ? 18.281 -15.57 3.916 1 91.38 87 GLU A O 1
ATOM 692 N N . GLU A 1 88 ? 19.203 -13.641 3.234 1 90.62 88 GLU A N 1
ATOM 693 C CA . GLU A 1 88 ? 17.953 -12.898 3.35 1 90.62 88 GLU A CA 1
ATOM 694 C C . GLU A 1 88 ? 16.875 -13.492 2.439 1 90.62 88 GLU A C 1
ATOM 696 O O . GLU A 1 88 ? 15.695 -13.477 2.779 1 90.62 88 GLU A O 1
ATOM 701 N N . HIS A 1 89 ? 17.297 -14.07 1.391 1 94.69 89 HIS A N 1
ATOM 702 C CA . HIS A 1 89 ? 16.344 -14.523 0.386 1 94.69 89 HIS A CA 1
ATOM 703 C C . HIS A 1 89 ? 16.234 -16.047 0.376 1 94.69 89 HIS A C 1
ATOM 705 O O . HIS A 1 89 ? 15.484 -16.609 -0.415 1 94.69 89 HIS A O 1
ATOM 711 N N . SER A 1 90 ? 16.938 -16.703 1.188 1 95.44 90 SER A N 1
ATOM 712 C CA . SER A 1 90 ? 17.109 -18.141 1.096 1 95.44 90 SER A CA 1
ATOM 713 C C . SER A 1 90 ? 15.75 -18.859 1.102 1 95.44 90 SER A C 1
ATOM 715 O O . SER A 1 90 ? 15.469 -19.672 0.217 1 95.44 90 SER A O 1
ATOM 717 N N . LYS A 1 91 ? 14.945 -18.469 2.041 1 96.12 91 LYS A N 1
ATOM 718 C CA . LYS A 1 91 ? 13.641 -19.125 2.135 1 96.12 91 LYS A CA 1
ATOM 719 C C . LYS A 1 91 ? 12.789 -18.844 0.904 1 96.12 91 LYS A C 1
ATOM 721 O O . LYS A 1 91 ? 12.133 -19.734 0.375 1 96.12 91 LYS A O 1
ATOM 726 N N . ASP A 1 92 ? 12.797 -17.703 0.459 1 97.38 92 ASP A N 1
ATOM 727 C CA . ASP A 1 92 ? 12.008 -17.297 -0.703 1 97.38 92 ASP A CA 1
ATOM 728 C C . ASP A 1 92 ? 12.508 -18 -1.969 1 97.38 92 ASP A C 1
ATOM 730 O O . ASP A 1 92 ? 11.703 -18.422 -2.807 1 97.38 92 ASP A O 1
ATOM 734 N N . ILE A 1 93 ? 13.797 -18.109 -2.02 1 96.56 93 ILE A N 1
ATOM 735 C CA . ILE A 1 93 ? 14.375 -18.766 -3.188 1 96.56 93 ILE A CA 1
ATOM 736 C C . ILE A 1 93 ? 14 -20.25 -3.189 1 96.56 93 ILE A C 1
ATOM 738 O O . ILE A 1 93 ? 13.641 -20.797 -4.23 1 96.56 93 ILE A O 1
ATOM 742 N N . ASP A 1 94 ? 14.031 -20.859 -2.055 1 96.94 94 ASP A N 1
ATOM 743 C CA . ASP A 1 94 ? 13.602 -22.25 -1.939 1 96.94 94 ASP A CA 1
ATOM 744 C C . ASP A 1 94 ? 12.141 -22.406 -2.359 1 96.94 94 ASP A C 1
ATOM 746 O O . ASP A 1 94 ? 11.789 -23.359 -3.068 1 96.94 94 ASP A O 1
ATOM 750 N N . ASN A 1 95 ? 11.344 -21.531 -1.938 1 97.56 95 ASN A N 1
ATOM 751 C CA . ASN A 1 95 ? 9.938 -21.562 -2.314 1 97.56 95 ASN A CA 1
ATOM 752 C C . ASN A 1 95 ? 9.758 -21.422 -3.822 1 97.56 95 ASN A C 1
ATOM 754 O O . ASN A 1 95 ? 8.961 -22.141 -4.426 1 97.56 95 ASN A O 1
ATOM 758 N N . LEU A 1 96 ? 10.539 -20.562 -4.41 1 97.31 96 LEU A N 1
ATOM 759 C CA . LEU A 1 96 ? 10.43 -20.312 -5.848 1 97.31 96 LEU A CA 1
ATOM 760 C C . LEU A 1 96 ? 10.891 -21.531 -6.637 1 97.31 96 LEU A C 1
ATOM 762 O O . LEU A 1 96 ? 10.438 -21.766 -7.762 1 97.31 96 LEU A O 1
ATOM 766 N N . ARG A 1 97 ? 11.672 -22.359 -6.051 1 94.94 97 ARG A N 1
ATOM 767 C CA . ARG A 1 97 ? 12.211 -23.547 -6.719 1 94.94 97 ARG A CA 1
ATOM 768 C C . ARG A 1 97 ? 11.352 -24.766 -6.426 1 94.94 97 ARG A C 1
ATOM 770 O O . ARG A 1 97 ? 11.562 -25.828 -7.02 1 94.94 97 ARG A O 1
ATOM 777 N N . SER A 1 98 ? 10.422 -24.672 -5.57 1 96.62 98 SER A N 1
ATOM 778 C CA . SER A 1 98 ? 9.586 -25.797 -5.156 1 96.62 98 SER A CA 1
ATOM 779 C C . SER A 1 98 ? 8.477 -26.078 -6.168 1 96.62 98 SER A C 1
ATOM 781 O O . SER A 1 98 ? 8.375 -25.375 -7.184 1 96.62 98 SER A O 1
ATOM 783 N N . THR A 1 99 ? 7.586 -27.094 -5.914 1 96.62 99 THR A N 1
ATOM 784 C CA . THR A 1 99 ? 6.453 -27.453 -6.758 1 96.62 99 THR A CA 1
ATOM 785 C C . THR A 1 99 ? 5.406 -26.344 -6.758 1 96.62 99 THR A C 1
ATOM 787 O O . THR A 1 99 ? 4.582 -26.25 -7.672 1 96.62 99 THR A O 1
ATOM 790 N N . ASP A 1 100 ? 5.5 -25.469 -5.73 1 97 100 ASP A N 1
ATOM 791 C CA . ASP A 1 100 ? 4.562 -24.344 -5.633 1 97 100 ASP A CA 1
ATOM 792 C C . ASP A 1 100 ? 5.188 -23.047 -6.148 1 97 100 ASP A C 1
ATOM 794 O O . ASP A 1 100 ? 4.781 -21.953 -5.754 1 97 100 ASP A O 1
ATOM 798 N N . GLY A 1 101 ? 6.195 -23.094 -6.934 1 97.75 101 GLY A N 1
ATOM 799 C CA . GLY A 1 101 ? 6.969 -21.969 -7.406 1 97.75 101 GLY A CA 1
ATOM 800 C C . GLY A 1 101 ? 6.125 -20.922 -8.109 1 97.75 101 GLY A C 1
ATOM 801 O O . GLY A 1 101 ? 6.363 -19.719 -7.961 1 97.75 101 GLY A O 1
ATOM 802 N N . ASP A 1 102 ? 5.137 -21.391 -8.836 1 97.88 102 ASP A N 1
ATOM 803 C CA . ASP A 1 102 ? 4.277 -20.469 -9.555 1 97.88 102 ASP A CA 1
ATOM 804 C C . ASP A 1 102 ? 3.453 -19.609 -8.594 1 97.88 102 ASP A C 1
ATOM 806 O O . ASP A 1 102 ? 3.271 -18.422 -8.805 1 97.88 102 ASP A O 1
ATOM 810 N N . PHE A 1 103 ? 2.98 -20.297 -7.531 1 98.56 103 PHE A N 1
ATOM 811 C CA . PHE A 1 103 ? 2.26 -19.547 -6.508 1 98.56 103 PHE A CA 1
ATOM 812 C C . PHE A 1 103 ? 3.15 -18.469 -5.898 1 98.56 103 PHE A C 1
ATOM 814 O O . PHE A 1 103 ? 2.744 -17.312 -5.777 1 98.56 103 PHE A O 1
ATOM 821 N N . HIS A 1 104 ? 4.316 -18.797 -5.582 1 98.69 104 HIS A N 1
ATOM 822 C CA . HIS A 1 104 ? 5.223 -17.859 -4.93 1 98.69 104 HIS A CA 1
ATOM 823 C C . HIS A 1 104 ? 5.68 -16.766 -5.895 1 98.69 104 HIS A C 1
ATOM 825 O O . HIS A 1 104 ? 5.863 -15.617 -5.496 1 98.69 104 HIS A O 1
ATOM 831 N N . HIS A 1 105 ? 5.91 -17.141 -7.164 1 98.69 105 HIS A N 1
ATOM 832 C CA . HIS A 1 105 ? 6.156 -16.125 -8.18 1 98.69 105 HIS A CA 1
ATOM 833 C C . HIS A 1 105 ? 5.004 -15.125 -8.25 1 98.69 105 HIS A C 1
ATOM 835 O O . HIS A 1 105 ? 5.23 -13.914 -8.258 1 98.69 105 HIS A O 1
ATOM 841 N N . GLY A 1 106 ? 3.824 -15.609 -8.227 1 98.81 106 GLY A N 1
ATOM 842 C CA . GLY A 1 106 ? 2.648 -14.75 -8.211 1 98.81 106 GLY A CA 1
ATOM 843 C C . GLY A 1 106 ? 2.568 -13.875 -6.98 1 98.81 106 GLY A C 1
ATOM 844 O O . GLY A 1 106 ? 2.311 -12.672 -7.086 1 98.81 106 GLY A O 1
ATOM 845 N N . PHE A 1 107 ? 2.799 -14.508 -5.832 1 98.88 107 PHE A N 1
ATOM 846 C CA . PHE A 1 107 ? 2.738 -13.766 -4.578 1 98.88 107 PHE A CA 1
ATOM 847 C C . PHE A 1 107 ? 3.678 -12.57 -4.609 1 98.88 107 PHE A C 1
ATOM 849 O O . PHE A 1 107 ? 3.27 -11.445 -4.301 1 98.88 107 PHE A O 1
ATOM 856 N N . ASN A 1 108 ? 4.875 -12.766 -5.012 1 98.81 108 ASN A N 1
ATOM 857 C CA . ASN A 1 108 ? 5.855 -11.688 -5.074 1 98.81 108 ASN A CA 1
ATOM 858 C C . ASN A 1 108 ? 5.5 -10.664 -6.152 1 98.81 108 ASN A C 1
ATOM 860 O O . ASN A 1 108 ? 5.773 -9.477 -6 1 98.81 108 ASN A O 1
ATOM 864 N N . SER A 1 109 ? 4.902 -11.094 -7.238 1 98.81 109 SER A N 1
ATOM 865 C CA . SER A 1 109 ? 4.449 -10.172 -8.273 1 98.81 109 SER A CA 1
ATOM 866 C C . SER A 1 109 ? 3.332 -9.273 -7.766 1 98.81 109 SER A C 1
ATOM 868 O O . SER A 1 109 ? 3.316 -8.07 -8.055 1 98.81 109 SER A O 1
ATOM 870 N N . GLY A 1 110 ? 2.379 -9.883 -6.977 1 98.88 110 GLY A N 1
ATOM 871 C CA . GLY A 1 110 ? 1.356 -9.07 -6.336 1 98.88 110 GLY A CA 1
ATOM 872 C C . GLY A 1 110 ? 1.925 -8.047 -5.367 1 98.88 110 GLY A C 1
ATOM 873 O O . GLY A 1 110 ? 1.512 -6.891 -5.367 1 98.88 110 GLY A O 1
ATOM 874 N N . MET A 1 111 ? 2.885 -8.492 -4.59 1 98.81 111 MET A N 1
ATOM 875 C CA . MET A 1 111 ? 3.559 -7.602 -3.654 1 98.81 111 MET A CA 1
ATOM 876 C C . MET A 1 111 ? 4.266 -6.473 -4.398 1 98.81 111 MET A C 1
ATOM 878 O O . MET A 1 111 ? 4.223 -5.316 -3.967 1 98.81 111 MET A O 1
ATOM 882 N N . LEU A 1 112 ? 4.934 -6.766 -5.504 1 98.69 112 LEU A N 1
ATOM 883 C CA . LEU A 1 112 ? 5.641 -5.781 -6.316 1 98.69 112 LEU A CA 1
ATOM 884 C C . LEU A 1 112 ? 4.68 -4.727 -6.852 1 98.69 112 LEU A C 1
ATOM 886 O O . LEU A 1 112 ? 4.93 -3.525 -6.715 1 98.69 112 LEU A O 1
ATOM 890 N N . ALA A 1 113 ? 3.641 -5.211 -7.426 1 98.81 113 ALA A N 1
ATOM 891 C CA . ALA A 1 113 ? 2.645 -4.301 -7.984 1 98.81 113 ALA A CA 1
ATOM 892 C C . ALA A 1 113 ? 2.068 -3.389 -6.906 1 98.81 113 ALA A C 1
ATOM 894 O O . ALA A 1 113 ? 1.973 -2.174 -7.098 1 98.81 113 ALA A O 1
ATOM 895 N N . ALA A 1 114 ? 1.705 -3.984 -5.758 1 98.88 114 ALA A N 1
ATOM 896 C CA . ALA A 1 114 ? 1.117 -3.221 -4.66 1 98.88 114 ALA A CA 1
ATOM 897 C C . ALA A 1 114 ? 2.111 -2.209 -4.098 1 98.88 114 ALA A C 1
ATOM 899 O O . ALA A 1 114 ? 1.765 -1.048 -3.871 1 98.88 114 ALA A O 1
ATOM 900 N N . ALA A 1 115 ? 3.285 -2.664 -3.9 1 98.62 115 ALA A N 1
ATOM 901 C CA . ALA A 1 115 ? 4.297 -1.784 -3.32 1 98.62 115 ALA A CA 1
ATOM 902 C C . ALA A 1 115 ? 4.535 -0.564 -4.207 1 98.62 115 ALA A C 1
ATOM 904 O O . ALA A 1 115 ? 4.676 0.555 -3.707 1 98.62 115 ALA A O 1
ATOM 905 N N . ARG A 1 116 ? 4.578 -0.729 -5.492 1 98.06 116 ARG A N 1
ATOM 906 C CA . ARG A 1 116 ? 4.73 0.389 -6.418 1 98.06 116 ARG A CA 1
ATOM 907 C C . ARG A 1 116 ? 3.557 1.354 -6.312 1 98.06 116 ARG A C 1
ATOM 909 O O . ARG A 1 116 ? 3.748 2.568 -6.223 1 98.06 116 ARG A O 1
ATOM 916 N N . LEU A 1 117 ? 2.41 0.815 -6.32 1 98.5 117 LEU A N 1
ATOM 917 C CA . LEU A 1 117 ? 1.182 1.599 -6.262 1 98.5 117 LEU A CA 1
ATOM 918 C C . LEU A 1 117 ? 1.137 2.445 -4.992 1 98.5 117 LEU A C 1
ATOM 920 O O . LEU A 1 117 ? 0.938 3.662 -5.062 1 98.5 117 LEU A O 1
ATOM 924 N N . PHE A 1 118 ? 1.406 1.84 -3.842 1 98.44 118 PHE A N 1
ATOM 925 C CA . PHE A 1 118 ? 1.218 2.525 -2.568 1 98.44 118 PHE A CA 1
ATOM 926 C C . PHE A 1 118 ? 2.385 3.463 -2.281 1 98.44 118 PHE A C 1
ATOM 928 O O . PHE A 1 118 ? 2.213 4.488 -1.62 1 98.44 118 PHE A O 1
ATOM 935 N N . LYS A 1 119 ? 3.555 3.205 -2.791 1 97.69 119 LYS A N 1
ATOM 936 C CA . LYS A 1 119 ? 4.664 4.152 -2.703 1 97.69 119 LYS A CA 1
ATOM 937 C C . LYS A 1 119 ? 4.316 5.469 -3.389 1 97.69 119 LYS A C 1
ATOM 939 O O . LYS A 1 119 ? 4.543 6.547 -2.828 1 97.69 119 LYS A O 1
ATOM 944 N N . GLU A 1 120 ? 3.734 5.336 -4.531 1 96.75 120 GLU A N 1
ATOM 945 C CA . GLU A 1 120 ? 3.354 6.523 -5.285 1 96.75 120 GLU A CA 1
ATOM 946 C C . GLU A 1 120 ? 2.215 7.273 -4.602 1 96.75 120 GLU A C 1
ATOM 948 O O . GLU A 1 120 ? 2.238 8.508 -4.516 1 96.75 120 GLU A O 1
ATOM 953 N N . HIS A 1 121 ? 1.236 6.574 -4.082 1 97.12 121 HIS A N 1
ATOM 954 C CA . HIS A 1 121 ? 0.094 7.195 -3.422 1 97.12 121 HIS A CA 1
ATOM 955 C C . HIS A 1 121 ? 0.526 7.949 -2.168 1 97.12 121 HIS A C 1
ATOM 957 O O . HIS A 1 121 ? -0.125 8.914 -1.766 1 97.12 121 HIS A O 1
ATOM 963 N N . ALA A 1 122 ? 1.604 7.496 -1.586 1 96.75 122 ALA A N 1
ATOM 964 C CA . ALA A 1 122 ? 2.043 8.094 -0.331 1 96.75 122 ALA A CA 1
ATOM 965 C C . ALA A 1 122 ? 3.057 9.211 -0.583 1 96.75 122 ALA A C 1
ATOM 967 O O . ALA A 1 122 ? 3.471 9.906 0.35 1 96.75 122 ALA A O 1
ATOM 968 N N . ASP A 1 123 ? 3.43 9.414 -1.794 1 93.62 123 ASP A N 1
ATOM 969 C CA . ASP A 1 123 ? 4.5 10.352 -2.113 1 93.62 123 ASP A CA 1
ATOM 970 C C . ASP A 1 123 ? 3.957 11.766 -2.271 1 93.62 123 ASP A C 1
ATOM 972 O O . ASP A 1 123 ? 3.545 12.164 -3.363 1 93.62 123 ASP A O 1
ATOM 976 N N . VAL A 1 124 ? 3.967 12.477 -1.167 1 87.94 124 VAL A N 1
ATOM 977 C CA . VAL A 1 124 ? 3.586 13.883 -1.205 1 87.94 124 VAL A CA 1
ATOM 978 C C . VAL A 1 124 ? 4.77 14.75 -0.781 1 87.94 124 VAL A C 1
ATOM 980 O O . VAL A 1 124 ? 4.602 15.922 -0.451 1 87.94 124 VAL A O 1
ATOM 983 N N . ASN A 1 125 ? 5.891 14.234 -0.461 1 66 125 ASN A N 1
ATOM 984 C CA . ASN A 1 125 ? 7.047 14.898 0.131 1 66 125 ASN A CA 1
ATOM 985 C C . ASN A 1 125 ? 7.383 16.203 -0.594 1 66 125 ASN A C 1
ATOM 987 O O . ASN A 1 125 ? 7.949 17.109 -0 1 66 125 ASN A O 1
ATOM 991 N N . HIS A 1 126 ? 7.074 16.375 -1.754 1 62 126 HIS A N 1
ATOM 992 C CA . HIS A 1 126 ? 7.422 17.656 -2.348 1 62 126 HIS A CA 1
ATOM 993 C C . HIS A 1 126 ? 6.664 18.797 -1.678 1 62 126 HIS A C 1
ATOM 995 O O . HIS A 1 126 ? 6.934 19.969 -1.946 1 62 126 HIS A O 1
ATOM 1001 N N . ALA A 1 127 ? 5.789 18.469 -0.746 1 57.94 127 ALA A N 1
ATOM 1002 C CA . ALA A 1 127 ? 4.961 19.5 -0.128 1 57.94 127 ALA A CA 1
ATOM 1003 C C . ALA A 1 127 ? 5.684 20.156 1.045 1 57.94 127 ALA A C 1
ATOM 1005 O O . ALA A 1 127 ? 5.164 21.094 1.66 1 57.94 127 ALA A O 1
ATOM 1006 N N . ASP A 1 128 ? 6.883 19.562 1.476 1 58.47 128 ASP A N 1
ATOM 1007 C CA . ASP A 1 128 ? 7.59 20.25 2.553 1 58.47 128 ASP A CA 1
ATOM 1008 C C . ASP A 1 128 ? 8.086 21.625 2.104 1 58.47 128 ASP A C 1
ATOM 1010 O O . ASP A 1 128 ? 8.969 21.719 1.249 1 58.47 128 ASP A O 1
ATOM 1014 N N . THR A 1 129 ? 7.152 22.656 2.281 1 59.66 129 THR A N 1
ATOM 1015 C CA . THR A 1 129 ? 7.316 24.031 1.828 1 59.66 129 THR A CA 1
ATOM 1016 C C . THR A 1 129 ? 8.117 24.844 2.84 1 59.66 129 THR A C 1
ATOM 1018 O O . THR A 1 129 ? 8.07 26.078 2.832 1 59.66 129 THR A O 1
ATOM 1021 N N . SER A 1 130 ? 8.766 24.156 3.766 1 56.09 130 SER A N 1
ATOM 1022 C CA . SER A 1 130 ? 9.367 24.969 4.82 1 56.09 130 SER A CA 1
ATOM 1023 C C . SER A 1 130 ? 10.305 26.016 4.246 1 56.09 130 SER A C 1
ATOM 1025 O O . SER A 1 130 ? 10.398 27.125 4.773 1 56.09 130 SER A O 1
ATOM 1027 N N . ASP A 1 131 ? 10.781 25.641 3.041 1 57.69 131 ASP A N 1
ATOM 1028 C CA . ASP A 1 131 ? 11.773 26.594 2.547 1 57.69 131 ASP A CA 1
ATOM 1029 C C . ASP A 1 131 ? 11.266 27.328 1.314 1 57.69 131 ASP A C 1
ATOM 1031 O O . ASP A 1 131 ? 12.023 28.031 0.646 1 57.69 131 ASP A O 1
ATOM 1035 N N . SER A 1 132 ? 9.938 27.25 1.272 1 65.38 132 SER A N 1
ATOM 1036 C CA . SER A 1 132 ? 9.461 27.828 0.019 1 65.38 132 SER A CA 1
ATOM 1037 C C . SER A 1 132 ? 9.086 29.297 0.191 1 65.38 132 SER A C 1
ATOM 1039 O O . SER A 1 132 ? 8.539 29.688 1.223 1 65.38 132 SER A O 1
ATOM 1041 N N . GLU A 1 133 ? 9.578 30.094 -0.813 1 72.19 133 GLU A N 1
ATOM 1042 C CA . GLU A 1 133 ? 9.219 31.516 -0.871 1 72.19 133 GLU A CA 1
ATOM 1043 C C . GLU A 1 133 ? 7.719 31.688 -1.104 1 72.19 133 GLU A C 1
ATOM 1045 O O . GLU A 1 133 ? 7.141 32.719 -0.731 1 72.19 133 GLU A O 1
ATOM 1050 N N . GLU A 1 134 ? 7.141 30.609 -1.66 1 82.56 134 GLU A N 1
ATOM 1051 C CA . GLU A 1 134 ? 5.707 30.641 -1.936 1 82.56 134 GLU A CA 1
ATOM 1052 C C . GLU A 1 134 ? 5.031 29.359 -1.438 1 82.56 134 GLU A C 1
ATOM 1054 O O . GLU A 1 134 ? 4.617 28.516 -2.236 1 82.56 134 GLU A O 1
ATOM 1059 N N . PRO A 1 135 ? 4.852 29.297 -0.204 1 80.69 135 PRO A N 1
ATOM 1060 C CA . PRO A 1 135 ? 4.402 28.047 0.406 1 80.69 135 PRO A CA 1
ATOM 1061 C C . PRO A 1 135 ? 3.045 27.594 -0.124 1 80.69 135 PRO A C 1
ATOM 1063 O O . PRO A 1 135 ? 2.834 26.391 -0.343 1 80.69 135 PRO A O 1
ATOM 1066 N N . PHE A 1 136 ? 2.166 28.531 -0.412 1 83.19 136 PHE A N 1
ATOM 1067 C CA . PHE A 1 136 ? 0.833 28.172 -0.883 1 83.19 136 PHE A CA 1
ATOM 1068 C C . PHE A 1 136 ? 0.89 27.609 -2.295 1 83.19 136 PHE A C 1
ATOM 1070 O O . PHE A 1 136 ? 0.19 26.641 -2.609 1 83.19 136 PHE A O 1
ATOM 1077 N N . LYS A 1 137 ? 1.697 28.281 -3.029 1 85.31 137 LYS A N 1
ATOM 1078 C CA . LYS A 1 137 ? 1.873 27.797 -4.395 1 85.31 137 LYS A CA 1
ATOM 1079 C C . LYS A 1 137 ? 2.465 26.391 -4.406 1 85.31 137 LYS A C 1
ATOM 1081 O O . LYS A 1 137 ? 2.029 25.547 -5.18 1 85.31 137 LYS A O 1
ATOM 1086 N N . THR A 1 138 ? 3.389 26.156 -3.566 1 85.56 138 THR A N 1
ATOM 1087 C CA . THR A 1 138 ? 4.059 24.859 -3.486 1 85.56 138 THR A CA 1
ATOM 1088 C C . THR A 1 138 ? 3.074 23.766 -3.07 1 85.56 138 THR A C 1
ATOM 1090 O O . THR A 1 138 ? 3.104 22.656 -3.611 1 85.56 138 THR A O 1
ATOM 1093 N N . ILE A 1 139 ? 2.164 24.078 -2.148 1 88.38 139 ILE A N 1
ATOM 1094 C CA . ILE A 1 139 ? 1.185 23.094 -1.682 1 88.38 139 ILE A CA 1
ATOM 1095 C C . ILE A 1 139 ? 0.206 22.766 -2.807 1 88.38 139 ILE A C 1
ATOM 1097 O O . ILE A 1 139 ? -0.144 21.609 -3.014 1 88.38 139 ILE A O 1
ATOM 1101 N N . HIS A 1 140 ? -0.202 23.781 -3.506 1 88.62 140 HIS A N 1
ATOM 1102 C CA . HIS A 1 140 ? -1.141 23.578 -4.602 1 88.62 140 HIS A CA 1
ATOM 1103 C C . HIS A 1 140 ? -0.526 22.734 -5.707 1 88.62 140 HIS A C 1
ATOM 1105 O O . HIS A 1 140 ? -1.182 21.8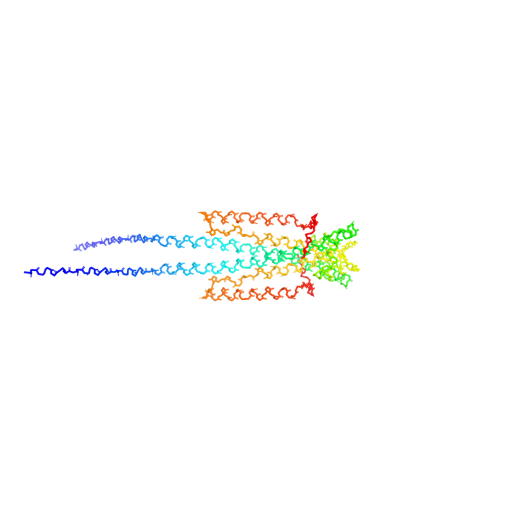28 -6.238 1 88.62 140 HIS A O 1
ATOM 1111 N N . GLU A 1 141 ? 0.668 23.016 -5.996 1 89.5 141 GLU A N 1
ATOM 1112 C CA . GLU A 1 141 ? 1.376 22.219 -7.004 1 89.5 141 GLU A CA 1
ATOM 1113 C C . GLU A 1 141 ? 1.535 20.766 -6.562 1 89.5 141 GLU A C 1
ATOM 1115 O O . GLU A 1 141 ? 1.377 19.859 -7.363 1 89.5 141 GLU A O 1
ATOM 1120 N N . ALA A 1 142 ? 1.856 20.578 -5.324 1 90.5 142 ALA A N 1
ATOM 1121 C CA . ALA A 1 142 ? 2 19.234 -4.785 1 90.5 142 ALA A CA 1
ATOM 1122 C C . ALA A 1 142 ? 0.685 18.469 -4.871 1 90.5 142 ALA A C 1
ATOM 1124 O O . ALA A 1 142 ? 0.676 17.266 -5.188 1 90.5 142 ALA A O 1
ATOM 1125 N N . GLU A 1 143 ? -0.379 19.141 -4.59 1 91.69 143 GLU A N 1
ATOM 1126 C CA . GLU A 1 143 ? -1.701 18.531 -4.652 1 91.69 143 GLU A CA 1
ATOM 1127 C C . GLU A 1 143 ? -2.033 18.078 -6.07 1 91.69 143 GLU A C 1
ATOM 1129 O O . GLU A 1 143 ? -2.494 16.953 -6.281 1 91.69 143 GLU A O 1
ATOM 1134 N N . THR A 1 144 ? -1.777 18.984 -6.969 1 92.81 144 THR A N 1
ATOM 1135 C CA . THR A 1 144 ? -2.059 18.688 -8.367 1 92.81 144 THR A CA 1
ATOM 1136 C C . THR A 1 144 ? -1.198 17.516 -8.852 1 92.81 144 THR A C 1
ATOM 1138 O O . THR A 1 144 ? -1.707 16.578 -9.461 1 92.81 144 THR A O 1
ATOM 1141 N N . LYS A 1 145 ? 0.008 17.609 -8.555 1 93.12 145 LYS A N 1
ATOM 1142 C CA . LYS A 1 145 ? 0.935 16.562 -8.969 1 93.12 145 LYS A CA 1
ATOM 1143 C C . LYS A 1 145 ? 0.57 15.219 -8.336 1 93.12 145 LYS A C 1
ATOM 1145 O O . LYS A 1 145 ? 0.681 14.172 -8.984 1 93.12 145 LYS A O 1
ATOM 1150 N N . HIS A 1 146 ? 0.226 15.242 -7.125 1 95 146 HIS A N 1
ATOM 1151 C CA . HIS A 1 146 ? -0.145 14.016 -6.43 1 95 146 HIS A CA 1
ATOM 1152 C C . HIS A 1 146 ? -1.358 13.359 -7.078 1 95 146 HIS A C 1
ATOM 1154 O O . HIS A 1 146 ? -1.38 12.141 -7.27 1 95 146 HIS A O 1
ATOM 1160 N N . LYS A 1 147 ? -2.324 14.164 -7.375 1 94.94 147 LYS A N 1
ATOM 1161 C CA . LYS A 1 147 ? -3.516 13.641 -8.039 1 94.94 147 LYS A CA 1
ATOM 1162 C C . LYS A 1 147 ? -3.162 12.977 -9.359 1 94.94 147 LYS A C 1
ATOM 1164 O O . LYS A 1 147 ? -3.668 11.891 -9.672 1 94.94 147 LYS A O 1
ATOM 1169 N N . GLU A 1 148 ? -2.312 13.586 -10.094 1 95.19 148 GLU A N 1
ATOM 1170 C CA . GLU A 1 148 ? -1.862 13.039 -11.367 1 95.19 148 GLU A CA 1
ATOM 1171 C C . GLU A 1 148 ? -1.116 11.727 -11.164 1 95.19 148 GLU A C 1
ATOM 1173 O O . GLU A 1 148 ? -1.323 10.766 -11.914 1 95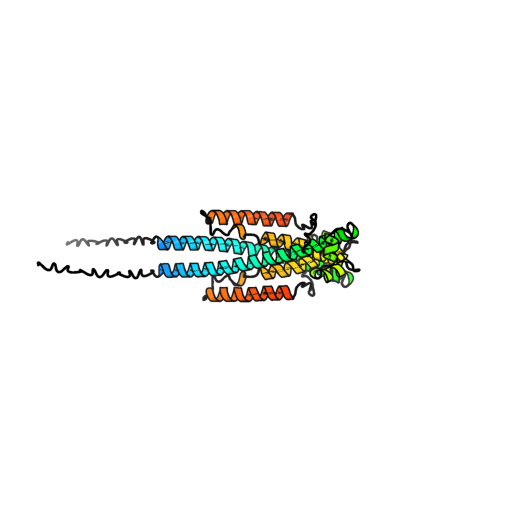.19 148 GLU A O 1
ATOM 1178 N N . THR A 1 149 ? -0.305 11.672 -10.188 1 95.25 149 THR A N 1
ATOM 1179 C CA . THR A 1 149 ? 0.476 10.484 -9.891 1 95.25 149 THR A CA 1
ATOM 1180 C C . THR A 1 149 ? -0.438 9.312 -9.531 1 95.25 149 THR A C 1
ATOM 1182 O O . THR A 1 149 ? -0.209 8.18 -9.977 1 95.25 149 THR A O 1
ATOM 1185 N N . ILE A 1 150 ? -1.421 9.555 -8.727 1 95.94 150 ILE A N 1
ATOM 1186 C CA . ILE A 1 150 ? -2.363 8.508 -8.336 1 95.94 150 ILE A CA 1
ATOM 1187 C C . ILE A 1 150 ? -3.072 7.965 -9.57 1 95.94 150 ILE A C 1
ATOM 1189 O O . ILE A 1 150 ? -3.176 6.746 -9.75 1 95.94 150 ILE A O 1
ATOM 1193 N N . GLU A 1 151 ? -3.543 8.883 -10.414 1 96.25 151 GLU A N 1
ATOM 1194 C CA . GLU A 1 151 ? -4.25 8.461 -11.617 1 96.25 151 GLU A CA 1
ATOM 1195 C C . GLU A 1 151 ? -3.344 7.645 -12.539 1 96.25 151 GLU A C 1
ATOM 1197 O O . GLU A 1 151 ? -3.748 6.598 -13.047 1 96.25 151 GLU A O 1
ATOM 1202 N N . ASP A 1 152 ? -2.164 8.086 -12.719 1 96.38 152 ASP A N 1
ATOM 1203 C CA . ASP A 1 152 ? -1.201 7.375 -13.555 1 96.38 152 ASP A CA 1
ATOM 1204 C C . ASP A 1 152 ? -0.905 5.988 -12.992 1 96.38 152 ASP A C 1
ATOM 1206 O O . ASP A 1 152 ? -0.824 5.012 -13.742 1 96.38 152 ASP A O 1
ATOM 1210 N N . SER A 1 153 ? -0.72 5.926 -11.719 1 96 153 SER A N 1
ATOM 1211 C CA . SER A 1 153 ? -0.394 4.652 -11.078 1 96 153 SER A CA 1
ATOM 1212 C C . SER A 1 153 ? -1.536 3.654 -11.227 1 96 153 SER A C 1
ATOM 1214 O O . SER A 1 153 ? -1.302 2.461 -11.43 1 96 153 SER A O 1
ATOM 1216 N N . LYS A 1 154 ? -2.723 4.121 -11.125 1 95.75 154 LYS A N 1
ATOM 1217 C CA . LYS A 1 154 ? -3.881 3.248 -11.289 1 95.75 154 LYS A CA 1
ATOM 1218 C C . LYS A 1 154 ? -4 2.766 -12.734 1 95.75 154 LYS A C 1
ATOM 1220 O O . LYS A 1 154 ? -4.328 1.603 -12.977 1 95.75 154 LYS A O 1
ATOM 1225 N N . ASN A 1 155 ? -3.654 3.594 -13.672 1 96.38 155 ASN A N 1
ATOM 1226 C CA . ASN A 1 155 ? -3.74 3.256 -15.086 1 96.38 155 ASN A CA 1
ATOM 1227 C C . ASN A 1 155 ? -2.678 2.236 -15.484 1 96.38 155 ASN A C 1
ATOM 1229 O O . ASN A 1 155 ? -2.885 1.447 -16.406 1 96.38 155 ASN A O 1
ATOM 1233 N N . ASN A 1 156 ? -1.624 2.238 -14.805 1 95.81 156 ASN A N 1
ATOM 1234 C CA . ASN A 1 156 ? -0.511 1.361 -15.156 1 95.81 156 ASN A CA 1
ATOM 1235 C C . ASN A 1 156 ? -0.487 0.11 -14.281 1 95.81 156 ASN A C 1
ATOM 1237 O O . ASN A 1 156 ? 0.477 -0.657 -14.312 1 95.81 156 ASN A O 1
ATOM 1241 N N . PHE A 1 157 ? -1.586 -0.034 -13.531 1 97.19 157 PHE A N 1
ATOM 1242 C CA . PHE A 1 157 ? -1.631 -1.172 -12.625 1 97.19 157 PHE A CA 1
ATOM 1243 C C . PHE A 1 157 ? -2.072 -2.434 -13.352 1 97.19 157 PHE A C 1
ATOM 1245 O O . PHE A 1 157 ? -3.014 -2.4 -14.148 1 97.19 157 PHE A O 1
ATOM 1252 N N . PRO A 1 158 ? -1.527 -3.57 -13.172 1 97.12 158 PRO A N 1
ATOM 1253 C CA . PRO A 1 158 ? -0.347 -3.812 -12.344 1 97.12 158 PRO A CA 1
ATOM 1254 C C . PRO A 1 158 ? 0.962 -3.572 -13.086 1 97.12 158 PRO A C 1
ATOM 1256 O O . PRO A 1 158 ? 1.101 -3.979 -14.242 1 97.12 158 PRO A O 1
ATOM 1259 N N . ASN A 1 159 ? 1.882 -2.887 -12.547 1 95.56 159 ASN A N 1
ATOM 1260 C CA . ASN A 1 159 ? 3.227 -2.725 -13.094 1 95.56 159 ASN A CA 1
ATOM 1261 C C . ASN A 1 159 ? 4.18 -3.785 -12.547 1 95.56 159 ASN A C 1
ATOM 1263 O O . ASN A 1 159 ? 4.664 -3.678 -11.422 1 95.56 159 ASN A O 1
ATOM 1267 N N . LEU A 1 160 ? 4.48 -4.762 -13.391 1 96.5 160 LEU A N 1
ATOM 1268 C CA . LEU A 1 160 ? 5.27 -5.906 -12.953 1 96.5 160 LEU A CA 1
ATOM 1269 C C . LEU A 1 160 ? 6.66 -5.883 -13.578 1 96.5 160 LEU A C 1
ATOM 1271 O O . LEU A 1 160 ? 7.375 -6.887 -13.555 1 96.5 160 LEU A O 1
ATOM 1275 N N . SER A 1 161 ? 7.031 -4.766 -14.125 1 93.62 161 SER A N 1
ATOM 1276 C CA . SER A 1 161 ? 8.289 -4.664 -14.852 1 93.62 161 SER A CA 1
ATOM 1277 C C . SER A 1 161 ? 9.484 -4.871 -13.922 1 93.62 161 SER A C 1
ATOM 1279 O O . SER A 1 161 ? 9.531 -4.297 -12.836 1 93.62 161 SER A O 1
ATOM 1281 N N . VAL A 1 162 ? 10.438 -5.773 -14.391 1 90.12 162 VAL A N 1
ATOM 1282 C CA . VAL A 1 162 ? 11.695 -6 -13.688 1 90.12 162 VAL A CA 1
ATOM 1283 C C . VAL A 1 162 ? 12.852 -5.984 -14.68 1 90.12 162 VAL A C 1
ATOM 1285 O O . VAL A 1 162 ? 13.711 -6.871 -14.656 1 90.12 162 VAL A O 1
ATOM 1288 N N . GLU A 1 163 ? 12.922 -5.156 -15.523 1 76.75 163 GLU A N 1
ATOM 1289 C CA . GLU A 1 163 ? 13.797 -5.23 -16.688 1 76.75 163 GLU A CA 1
ATOM 1290 C C . GLU A 1 163 ? 15.242 -4.914 -16.312 1 76.75 163 GLU A C 1
ATOM 1292 O O . GLU A 1 163 ? 16.172 -5.316 -17.031 1 76.75 163 GLU A O 1
ATOM 1297 N N . LYS A 1 164 ? 15.453 -4.32 -15.211 1 78.31 164 LYS A N 1
ATOM 1298 C CA . LYS A 1 164 ? 16.828 -4.047 -14.797 1 78.31 164 LYS A CA 1
ATOM 1299 C C . LYS A 1 164 ? 17.328 -5.113 -13.828 1 78.31 164 LYS A C 1
ATOM 1301 O O . LYS A 1 164 ? 16.562 -5.652 -13.039 1 78.31 164 LYS A O 1
ATOM 1306 N N . PHE A 1 165 ? 18.562 -5.465 -14 1 77.94 165 PHE A N 1
ATOM 1307 C CA . PHE A 1 165 ? 19.188 -6.387 -13.055 1 77.94 165 PHE A CA 1
ATOM 1308 C C . PHE A 1 165 ? 19.219 -5.789 -11.656 1 77.94 165 PHE A C 1
ATOM 1310 O O . PHE A 1 165 ? 19.469 -4.598 -11.484 1 77.94 165 PHE A O 1
ATOM 1317 N N . PRO A 1 166 ? 18.875 -6.648 -10.703 1 79.62 166 PRO A N 1
ATOM 1318 C CA . PRO A 1 166 ? 19.047 -6.16 -9.328 1 79.62 166 PRO A CA 1
ATOM 1319 C C . PRO A 1 166 ? 20.484 -5.781 -9.008 1 79.62 166 PRO A C 1
ATOM 1321 O O . PRO A 1 166 ? 21.422 -6.336 -9.594 1 79.62 166 PRO A O 1
ATOM 1324 N N . THR A 1 167 ? 20.516 -4.812 -8.203 1 72.94 167 THR A N 1
ATOM 1325 C CA . THR A 1 167 ? 21.844 -4.414 -7.758 1 72.94 167 THR A CA 1
ATOM 1326 C C . THR A 1 167 ? 22.391 -5.402 -6.727 1 72.94 167 THR A C 1
ATOM 1328 O O . THR A 1 167 ? 21.703 -5.727 -5.754 1 72.94 167 THR A O 1
ATOM 1331 N N . VAL A 1 168 ? 23.594 -6.016 -7.055 1 71.31 168 VAL A N 1
ATOM 1332 C CA . VAL A 1 168 ? 24.266 -6.938 -6.137 1 71.31 168 VAL A CA 1
ATOM 1333 C C . VAL A 1 168 ? 24.766 -6.172 -4.918 1 71.31 168 VAL A C 1
ATOM 1335 O O . VAL A 1 168 ? 25.375 -5.102 -5.047 1 71.31 168 VAL A O 1
ATOM 1338 N N . ARG A 1 169 ? 24.234 -6.523 -3.791 1 63.81 169 ARG A N 1
ATOM 1339 C CA . ARG A 1 169 ? 24.688 -5.883 -2.557 1 63.81 169 ARG A CA 1
ATOM 1340 C C . ARG A 1 169 ? 25.859 -6.637 -1.937 1 63.81 169 ARG A C 1
ATOM 1342 O O . ARG A 1 169 ? 25.906 -7.867 -2.006 1 63.81 169 ARG A O 1
ATOM 1349 N N . ASN A 1 170 ? 27.047 -5.863 -1.638 1 58.47 170 ASN A N 1
ATOM 1350 C CA . ASN A 1 170 ? 28.266 -6.434 -1.051 1 58.47 170 ASN A CA 1
ATOM 1351 C C . ASN A 1 170 ? 28.047 -6.812 0.413 1 58.47 170 ASN A C 1
ATOM 1353 O O . ASN A 1 170 ? 27.359 -6.102 1.146 1 58.47 170 ASN A O 1
ATOM 1357 N N . MET B 1 1 ? -55.5 72.688 25.562 1 28.84 1 MET B N 1
ATOM 1358 C CA . MET B 1 1 ? -55.094 71.75 24.531 1 28.84 1 MET B CA 1
ATOM 1359 C C . MET B 1 1 ? -53.594 71.812 24.281 1 28.84 1 MET B C 1
ATOM 1361 O O . MET B 1 1 ? -53.125 72.688 23.516 1 28.84 1 MET B O 1
ATOM 1365 N N . VAL B 1 2 ? -52.844 71.688 25.406 1 38.12 2 VAL B N 1
ATOM 1366 C CA . VAL B 1 2 ? -51.406 71.75 25.562 1 38.12 2 VAL B CA 1
ATOM 1367 C C . VAL B 1 2 ? -50.719 70.688 24.75 1 38.12 2 VAL B C 1
ATOM 1369 O O . VAL B 1 2 ? -50.969 69.5 24.953 1 38.12 2 VAL B O 1
ATOM 1372 N N . SER B 1 3 ? -50.406 70.938 23.453 1 34.09 3 SER B N 1
ATOM 1373 C CA . SER B 1 3 ? -49.719 70.125 22.469 1 34.09 3 SER B CA 1
ATOM 1374 C C . SER B 1 3 ? -48.312 69.75 22.922 1 34.09 3 SER B C 1
ATOM 1376 O O . SER B 1 3 ? -47.531 70.688 23.219 1 34.09 3 SER B O 1
ATOM 1378 N N . SER B 1 4 ? -48.125 68.688 23.688 1 37.16 4 SER B N 1
ATOM 1379 C CA . SER B 1 4 ? -46.875 68.062 24.188 1 37.16 4 SER B CA 1
ATOM 1380 C C . SER B 1 4 ? -45.969 67.625 23.031 1 37.16 4 SER B C 1
ATOM 1382 O O . SER B 1 4 ? -46.375 66.812 22.203 1 37.16 4 SER B O 1
ATOM 1384 N N . SER B 1 5 ? -45.188 68.562 22.469 1 37.97 5 SER B N 1
ATOM 1385 C CA . SER B 1 5 ? -44.188 68.312 21.453 1 37.97 5 SER B CA 1
ATOM 1386 C C . SER B 1 5 ? -43.125 67.312 21.953 1 37.97 5 SER B C 1
ATOM 1388 O O . SER B 1 5 ? -42.438 67.625 22.938 1 37.97 5 SER B O 1
ATOM 1390 N N . THR B 1 6 ? -43.375 66 21.859 1 36.28 6 THR B N 1
ATOM 1391 C CA . THR B 1 6 ? -42.438 64.938 22.188 1 36.28 6 THR B CA 1
ATOM 1392 C C . THR B 1 6 ? -41.219 65 21.281 1 36.28 6 THR B C 1
ATOM 1394 O O . THR B 1 6 ? -41.344 64.938 20.062 1 36.28 6 THR B O 1
ATOM 1397 N N . SER B 1 7 ? -40.156 65.812 21.672 1 33.34 7 SER B N 1
ATOM 1398 C CA . SER B 1 7 ? -38.875 65.875 21.016 1 33.34 7 SER B CA 1
ATOM 1399 C C . SER B 1 7 ? -38.219 64.5 20.953 1 33.34 7 SER B C 1
ATOM 1401 O O . SER B 1 7 ? -38.031 63.812 21.969 1 33.34 7 SER B O 1
ATOM 1403 N N . ASN B 1 8 ? -38.375 63.688 19.828 1 31.83 8 ASN B N 1
ATOM 1404 C CA . ASN B 1 8 ? -37.75 62.438 19.469 1 31.83 8 ASN B CA 1
ATOM 1405 C C . ASN B 1 8 ? -36.25 62.562 19.375 1 31.83 8 ASN B C 1
ATOM 1407 O O . ASN B 1 8 ? -35.719 63.281 18.531 1 31.83 8 ASN B O 1
ATOM 1411 N N . GLY B 1 9 ? -35.5 62.719 20.484 1 32.12 9 GLY B N 1
ATOM 1412 C CA . GLY B 1 9 ? -34.031 62.688 20.516 1 32.12 9 GLY B CA 1
ATOM 1413 C C . GLY B 1 9 ? -33.438 61.469 19.844 1 32.12 9 GLY B C 1
ATOM 1414 O O . GLY B 1 9 ? -33.625 60.344 20.328 1 32.12 9 GLY B O 1
ATOM 1415 N N . VAL B 1 10 ? -33.312 61.406 18.5 1 36.53 10 VAL B N 1
ATOM 1416 C CA . VAL B 1 10 ? -32.625 60.375 17.75 1 36.53 10 VAL B CA 1
ATOM 1417 C C . VAL B 1 10 ? -31.172 60.312 18.219 1 36.53 10 VAL B C 1
ATOM 1419 O O . VAL B 1 10 ? -30.406 61.281 18.094 1 36.53 10 VAL B O 1
ATOM 1422 N N . LYS B 1 11 ? -30.859 59.531 19.297 1 40.16 11 LYS B N 1
ATOM 1423 C CA . LYS B 1 11 ? -29.5 59.156 19.688 1 40.16 11 LYS B CA 1
ATOM 1424 C C . LYS B 1 11 ? -28.781 58.469 18.547 1 40.16 11 LYS B C 1
ATOM 1426 O O . LYS B 1 11 ? -29.234 57.438 18.047 1 40.16 11 LYS B O 1
ATOM 1431 N N . SER B 1 12 ? -28.031 59.219 17.719 1 35.97 12 SER B N 1
ATOM 1432 C CA . SER B 1 12 ? -27.094 58.688 16.75 1 35.97 12 SER B CA 1
ATOM 1433 C C . SER B 1 12 ? -26.047 57.781 17.406 1 35.97 12 SER B C 1
ATOM 1435 O O . SER B 1 12 ? -25.297 58.219 18.281 1 35.97 12 SER B O 1
ATOM 1437 N N . SER B 1 13 ? -26.297 56.5 17.672 1 37.03 13 SER B N 1
ATOM 1438 C CA . SER B 1 13 ? -25.297 55.5 18.062 1 37.03 13 SER B CA 1
ATOM 1439 C C . SER B 1 13 ? -24.141 55.469 17.062 1 37.03 13 SER B C 1
ATOM 1441 O O . SER B 1 13 ? -24.328 55.031 15.93 1 37.03 13 SER B O 1
ATOM 1443 N N . ALA B 1 14 ? -23.219 56.438 17.094 1 38.62 14 ALA B N 1
ATOM 1444 C CA . ALA B 1 14 ? -21.969 56.25 16.344 1 38.62 14 ALA B CA 1
ATOM 1445 C C . ALA B 1 14 ? -21.312 54.938 16.672 1 38.62 14 ALA B C 1
ATOM 1447 O O . ALA B 1 14 ? -20.922 54.688 17.828 1 38.62 14 ALA B O 1
ATOM 1448 N N . LYS B 1 15 ? -21.703 53.875 16 1 41.56 15 LYS B N 1
ATOM 1449 C CA . LYS B 1 15 ? -20.891 52.688 15.961 1 41.56 15 LYS B CA 1
ATOM 1450 C C . LYS B 1 15 ? -19.422 53 15.711 1 41.56 15 LYS B C 1
ATOM 1452 O O . LYS B 1 15 ? -19.062 53.438 14.617 1 41.56 15 LYS B O 1
ATOM 1457 N N . LEU B 1 16 ? -18.641 53.406 16.656 1 40.06 16 LEU B N 1
ATOM 1458 C CA . LEU B 1 16 ? -17.188 53.344 16.547 1 40.06 16 LEU B CA 1
ATOM 1459 C C . LEU B 1 16 ? -16.734 51.969 16 1 40.06 16 LEU B C 1
ATOM 1461 O O . LEU B 1 16 ? -16.875 50.969 16.688 1 40.06 16 LEU B O 1
ATOM 1465 N N . LYS B 1 17 ? -16.812 51.875 14.703 1 42.5 17 LYS B N 1
ATOM 1466 C CA . LYS B 1 17 ? -16.078 50.75 14.133 1 42.5 17 LYS B CA 1
ATOM 1467 C C . LYS B 1 17 ? -14.656 50.688 14.664 1 42.5 17 LYS B C 1
ATOM 1469 O O . LYS B 1 17 ? -13.836 51.562 14.359 1 42.5 17 LYS B O 1
ATOM 1474 N N . ARG B 1 18 ? -14.484 50.188 15.883 1 42.97 18 ARG B N 1
ATOM 1475 C CA . ARG B 1 18 ? -13.133 49.781 16.281 1 42.97 18 ARG B CA 1
ATOM 1476 C C . ARG B 1 18 ? -12.43 49.031 15.156 1 42.97 18 ARG B C 1
ATOM 1478 O O . ARG B 1 18 ? -12.836 47.938 14.797 1 42.97 18 ARG B O 1
ATOM 1485 N N . ASN B 1 19 ? -11.93 49.75 14.219 1 39.53 19 ASN B N 1
ATOM 1486 C CA . ASN B 1 19 ? -10.906 49.125 13.367 1 39.53 19 ASN B CA 1
ATOM 1487 C C . ASN B 1 19 ? -9.875 48.375 14.188 1 39.53 19 ASN B C 1
ATOM 1489 O O . ASN B 1 19 ? -9.039 49 14.859 1 39.53 19 ASN B O 1
ATOM 1493 N N . VAL B 1 20 ? -10.266 47.406 14.914 1 42.81 20 VAL B N 1
ATOM 1494 C CA . VAL B 1 20 ? -9.281 46.5 15.531 1 42.81 20 VAL B CA 1
ATOM 1495 C C . VAL B 1 20 ? -8.125 46.281 14.562 1 42.81 20 VAL B C 1
ATOM 1497 O O . VAL B 1 20 ? -8.297 45.594 13.547 1 42.81 20 VAL B O 1
ATOM 1500 N N . SER B 1 21 ? -7.246 47.094 14.359 1 41.66 21 SER B N 1
ATOM 1501 C CA . SER B 1 21 ? -5.984 46.906 13.656 1 41.66 21 SER B CA 1
ATOM 1502 C C . SER B 1 21 ? -5.324 45.594 14.047 1 41.66 21 SER B C 1
ATOM 1504 O O . SER B 1 21 ? -4.934 45.406 15.195 1 41.66 21 SER B O 1
ATOM 1506 N N . VAL B 1 22 ? -5.711 44.531 13.422 1 52.62 22 VAL B N 1
ATOM 1507 C CA . VAL B 1 22 ? -4.945 43.312 13.555 1 52.62 22 VAL B CA 1
ATOM 1508 C C . VAL B 1 22 ? -3.451 43.625 13.523 1 52.62 22 VAL B C 1
ATOM 1510 O O . VAL B 1 22 ? -2.953 44.188 12.547 1 52.62 22 VAL B O 1
ATOM 1513 N N . SER B 1 23 ? -2.83 43.625 14.586 1 58.88 23 SER B N 1
ATOM 1514 C CA . SER B 1 23 ? -1.401 43.906 14.672 1 58.88 23 SER B CA 1
ATOM 1515 C C . SER B 1 23 ? -0.603 43 13.727 1 58.88 23 SER B C 1
ATOM 1517 O O . SER B 1 23 ? -1.026 41.906 13.406 1 58.88 23 SER B O 1
ATOM 1519 N N . PRO B 1 24 ? 0.394 43.469 13.008 1 60.53 24 PRO B N 1
ATOM 1520 C CA . PRO B 1 24 ? 1.29 42.719 12.109 1 60.53 24 PRO B CA 1
ATOM 1521 C C . PRO B 1 24 ? 1.635 41.344 12.648 1 60.53 24 PRO B C 1
ATOM 1523 O O . PRO B 1 24 ? 1.77 40.375 11.867 1 60.53 24 PRO B O 1
ATOM 1526 N N . SER B 1 25 ? 1.629 41.25 13.992 1 65.38 25 SER B N 1
ATOM 1527 C CA . SER B 1 25 ? 1.949 39.969 14.609 1 65.38 25 SER B CA 1
ATOM 1528 C C . SER B 1 25 ? 0.818 38.969 14.414 1 65.38 25 SER B C 1
ATOM 1530 O O . SER B 1 25 ? 1.064 37.781 14.148 1 65.38 25 SER B O 1
ATOM 1532 N N . ASN B 1 26 ? -0.39 39.438 14.359 1 69.38 26 ASN B N 1
ATOM 1533 C CA . ASN B 1 26 ? -1.542 38.562 14.211 1 69.38 26 ASN B CA 1
ATOM 1534 C C . ASN B 1 26 ? -1.713 38.094 12.766 1 69.38 26 ASN B C 1
ATOM 1536 O O . ASN B 1 26 ? -2.096 36.969 12.516 1 69.38 26 ASN B O 1
ATOM 1540 N N . LYS B 1 27 ? -1.393 39.031 11.875 1 71.5 27 LYS B N 1
ATOM 1541 C CA . LYS B 1 27 ? -1.492 38.688 10.453 1 71.5 27 LYS B CA 1
ATOM 1542 C C . LYS B 1 27 ? -0.537 37.531 10.102 1 71.5 27 LYS B C 1
ATOM 1544 O O . LYS B 1 27 ? -0.9 36.625 9.359 1 71.5 27 LYS B O 1
ATOM 1549 N N . SER B 1 28 ? 0.644 37.594 10.797 1 84 28 SER B N 1
ATOM 1550 C CA . SER B 1 28 ? 1.644 36.562 10.531 1 84 28 SER B CA 1
ATOM 1551 C C . SER B 1 28 ? 1.201 35.219 11.07 1 84 28 SER B C 1
ATOM 1553 O O . SER B 1 28 ? 1.363 34.188 10.398 1 84 28 SER B O 1
ATOM 1555 N N . LEU B 1 29 ? 0.436 35.219 12.117 1 87.56 29 LEU B N 1
ATOM 1556 C CA . LEU B 1 29 ? -0.043 33.969 12.711 1 87.56 29 LEU B CA 1
ATOM 1557 C C . LEU B 1 29 ? -1.193 33.375 11.906 1 87.56 29 LEU B C 1
ATOM 1559 O O . LEU B 1 29 ? -1.263 32.156 11.703 1 87.56 29 LEU B O 1
ATOM 1563 N N . GLU B 1 30 ? -2.059 34.25 11.414 1 88.75 30 GLU B N 1
ATOM 1564 C CA . GLU B 1 30 ? -3.189 33.812 10.602 1 88.75 30 GLU B CA 1
ATOM 1565 C C . GLU B 1 30 ? -2.719 33.188 9.289 1 88.75 30 GLU B C 1
ATOM 1567 O O . GLU B 1 30 ? -3.262 32.156 8.852 1 88.75 30 GLU B O 1
ATOM 1572 N N . ASP B 1 31 ? -1.746 33.812 8.711 1 87.19 31 ASP B N 1
ATOM 1573 C CA . ASP B 1 31 ? -1.175 33.25 7.484 1 87.19 31 ASP B CA 1
ATOM 1574 C C . ASP B 1 31 ? -0.568 31.891 7.719 1 87.19 31 ASP B C 1
ATOM 1576 O O . ASP B 1 31 ? -0.698 30.984 6.879 1 87.19 31 ASP B O 1
ATOM 1580 N N . GLU B 1 32 ? 0.1 31.797 8.812 1 88.69 32 GLU B N 1
ATOM 1581 C CA . GLU B 1 32 ? 0.692 30.516 9.156 1 88.69 32 GLU B CA 1
ATOM 1582 C C . GLU B 1 32 ? -0.382 29.453 9.352 1 88.69 32 GLU B C 1
ATOM 1584 O O . GLU B 1 32 ? -0.22 28.312 8.906 1 88.69 32 GLU B O 1
ATOM 1589 N N . ILE B 1 33 ? -1.452 29.797 9.969 1 91.25 33 ILE B N 1
ATOM 1590 C CA . ILE B 1 33 ? -2.564 28.875 10.188 1 91.25 33 ILE B CA 1
ATOM 1591 C C . ILE B 1 33 ? -3.143 28.422 8.852 1 91.25 33 ILE B C 1
ATOM 1593 O O . ILE B 1 33 ? -3.408 27.234 8.648 1 91.25 33 ILE B O 1
ATOM 1597 N N . ILE B 1 34 ? -3.307 29.359 7.973 1 89.81 34 ILE B N 1
ATOM 1598 C CA . ILE B 1 34 ? -3.852 29.047 6.656 1 89.81 34 ILE B CA 1
ATOM 1599 C C . ILE B 1 34 ? -2.926 28.062 5.938 1 89.81 34 ILE B C 1
ATOM 1601 O O . ILE B 1 34 ? -3.389 27.094 5.328 1 89.81 34 ILE B O 1
ATOM 1605 N N . TYR B 1 35 ? -1.675 28.328 6.066 1 89.81 35 TYR B N 1
ATOM 1606 C CA . TYR B 1 35 ? -0.691 27.453 5.453 1 89.81 35 TYR B CA 1
ATOM 1607 C C . TYR B 1 35 ? -0.768 26.047 6.051 1 89.81 35 TYR B C 1
ATOM 1609 O O . TYR B 1 35 ? -0.833 25.062 5.32 1 89.81 35 TYR B O 1
ATOM 1617 N N . LEU B 1 36 ? -0.746 25.953 7.309 1 90.69 36 LEU B N 1
ATOM 1618 C CA . LEU B 1 36 ? -0.754 24.672 8 1 90.69 36 LEU B CA 1
ATOM 1619 C C . LEU B 1 36 ? -2.037 23.891 7.699 1 90.69 36 LEU B C 1
ATOM 1621 O O . LEU B 1 36 ? -2.016 22.672 7.57 1 90.69 36 LEU B O 1
ATOM 1625 N N . ARG B 1 37 ? -3.133 24.562 7.566 1 91.69 37 ARG B N 1
ATOM 1626 C CA . ARG B 1 37 ? -4.395 23.92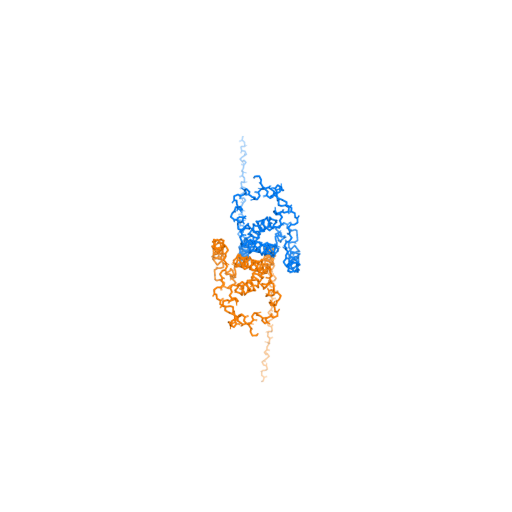2 7.215 1 91.69 37 ARG B CA 1
ATOM 1627 C C . ARG B 1 37 ? -4.332 23.344 5.805 1 91.69 37 ARG B C 1
ATOM 1629 O O . ARG B 1 37 ? -4.859 22.25 5.555 1 91.69 37 ARG B O 1
ATOM 1636 N N . SER B 1 38 ? -3.738 24.141 4.945 1 91.19 38 SER B N 1
ATOM 1637 C CA . SER B 1 38 ? -3.592 23.656 3.574 1 91.19 38 SER B CA 1
ATOM 1638 C C . SER B 1 38 ? -2.713 22.406 3.52 1 91.19 38 SER B C 1
ATOM 1640 O O . SER B 1 38 ? -3.025 21.453 2.807 1 91.19 38 SER B O 1
ATOM 1642 N N . GLN B 1 39 ? -1.665 22.406 4.215 1 91.31 39 GLN B N 1
ATOM 1643 C CA . GLN B 1 39 ? -0.784 21.234 4.289 1 91.31 39 GLN B CA 1
ATOM 1644 C C . GLN B 1 39 ? -1.504 20.047 4.902 1 91.31 39 GLN B C 1
ATOM 1646 O O . GLN B 1 39 ? -1.38 18.922 4.41 1 91.31 39 GLN B O 1
ATOM 1651 N N . ASN B 1 40 ? -2.146 20.359 5.961 1 91.62 40 ASN B N 1
ATOM 1652 C CA . ASN B 1 40 ? -2.932 19.312 6.621 1 91.62 40 ASN B CA 1
ATOM 1653 C C . ASN B 1 40 ? -3.904 18.641 5.652 1 91.62 40 ASN B C 1
ATOM 1655 O O . ASN B 1 40 ? -4.02 17.422 5.625 1 91.62 40 ASN B O 1
ATOM 1659 N N . LYS B 1 41 ? -4.559 19.469 4.898 1 92.19 41 LYS B N 1
ATOM 1660 C CA . LYS B 1 41 ? -5.508 18.953 3.912 1 92.19 41 LYS B CA 1
ATOM 1661 C C . LYS B 1 41 ? -4.816 18.062 2.896 1 92.19 41 LYS B C 1
ATOM 1663 O O . LYS B 1 41 ? -5.332 16.984 2.553 1 92.19 41 LYS B O 1
ATOM 1668 N N . LEU B 1 42 ? -3.693 18.484 2.385 1 93.06 42 LEU B N 1
ATOM 1669 C CA . LEU B 1 42 ? -2.926 17.703 1.427 1 93.06 42 LEU B CA 1
ATOM 1670 C C . LEU B 1 42 ? -2.543 16.344 2.018 1 93.06 42 LEU B C 1
ATOM 1672 O O . LEU B 1 42 ? -2.729 15.312 1.374 1 93.06 42 LEU B O 1
ATOM 1676 N N . LEU B 1 43 ? -2.027 16.375 3.205 1 93.5 43 LEU B N 1
ATOM 1677 C CA . LEU B 1 43 ? -1.57 15.156 3.865 1 93.5 43 LEU B CA 1
ATOM 1678 C C . LEU 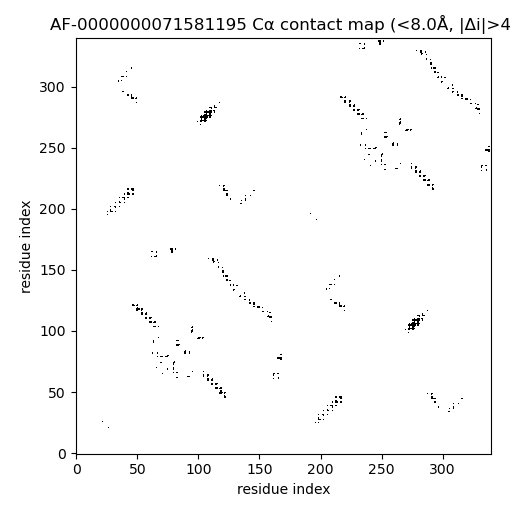B 1 43 ? -2.736 14.211 4.133 1 93.5 43 LEU B C 1
ATOM 1680 O O . LEU B 1 43 ? -2.625 13 3.91 1 93.5 43 LEU B O 1
ATOM 1684 N N . LYS B 1 44 ? -3.85 14.75 4.566 1 93 44 LYS B N 1
ATOM 1685 C CA . LYS B 1 44 ? -5.039 13.938 4.809 1 93 44 LYS B CA 1
ATOM 1686 C C . LYS B 1 44 ? -5.539 13.289 3.521 1 93 44 LYS B C 1
ATOM 1688 O O . LYS B 1 44 ? -5.926 12.117 3.518 1 93 44 LYS B O 1
ATOM 1693 N N . ASN B 1 45 ? -5.535 14.039 2.494 1 93.25 45 ASN B N 1
ATOM 1694 C CA . ASN B 1 45 ? -5.973 13.508 1.208 1 93.25 45 ASN B CA 1
ATOM 1695 C C . ASN B 1 45 ? -5.078 12.367 0.738 1 93.25 45 ASN B C 1
ATOM 1697 O O . ASN B 1 45 ? -5.566 11.367 0.197 1 93.25 45 ASN B O 1
ATOM 1701 N N . ALA B 1 46 ? -3.818 12.516 0.927 1 94.62 46 ALA B N 1
ATOM 1702 C CA . ALA B 1 46 ? -2.883 11.469 0.519 1 94.62 46 ALA B CA 1
ATOM 1703 C C . ALA B 1 46 ? -3.119 10.188 1.309 1 94.62 46 ALA B C 1
ATOM 1705 O O . ALA B 1 46 ? -3.17 9.094 0.732 1 94.62 46 ALA B O 1
ATOM 1706 N N . LEU B 1 47 ? -3.295 10.312 2.555 1 95.5 47 LEU B N 1
ATOM 1707 C CA . LEU B 1 47 ? -3.537 9.141 3.383 1 95.5 47 LEU B CA 1
ATOM 1708 C C . LEU B 1 47 ? -4.867 8.484 3.02 1 95.5 47 LEU B C 1
ATOM 1710 O O . LEU B 1 47 ? -4.969 7.254 2.99 1 95.5 47 LEU B O 1
ATOM 1714 N N . SER B 1 48 ? -5.824 9.328 2.764 1 94.75 48 SER B N 1
ATOM 1715 C CA . SER B 1 48 ? -7.121 8.797 2.346 1 94.75 48 SER B CA 1
ATOM 1716 C C . SER B 1 48 ? -7.004 8.031 1.031 1 94.75 48 SER B C 1
ATOM 1718 O O . SER B 1 48 ? -7.637 6.984 0.858 1 94.75 48 SER B O 1
ATOM 1720 N N . ALA B 1 49 ? -6.219 8.531 0.127 1 95.19 49 ALA B N 1
ATOM 1721 C CA . ALA B 1 49 ? -6.016 7.84 -1.142 1 95.19 49 ALA B CA 1
ATOM 1722 C C . ALA B 1 49 ? -5.414 6.453 -0.918 1 95.19 49 ALA B C 1
ATOM 1724 O O . ALA B 1 49 ? -5.848 5.477 -1.535 1 95.19 49 ALA B O 1
ATOM 1725 N N . VAL B 1 50 ? -4.426 6.383 -0.064 1 97.81 50 VAL B N 1
ATOM 1726 C CA . VAL B 1 50 ? -3.811 5.102 0.267 1 97.81 50 VAL B CA 1
ATOM 1727 C C . VAL B 1 50 ? -4.855 4.164 0.862 1 97.81 50 VAL B C 1
ATOM 1729 O O . VAL B 1 50 ? -5.016 3.029 0.403 1 97.81 50 VAL B O 1
ATOM 1732 N N . LYS B 1 51 ? -5.57 4.629 1.803 1 97.06 51 LYS B N 1
ATOM 1733 C CA . LYS B 1 51 ? -6.539 3.799 2.51 1 97.06 51 LYS B CA 1
ATOM 1734 C C . LYS B 1 51 ? -7.648 3.328 1.572 1 97.06 51 LYS B C 1
ATOM 1736 O O . LYS B 1 51 ? -8.039 2.16 1.604 1 97.06 51 LYS B O 1
ATOM 1741 N N . ASP B 1 52 ? -8.172 4.195 0.797 1 96.5 52 ASP B N 1
ATOM 1742 C CA . ASP B 1 52 ? -9.25 3.857 -0.126 1 96.5 52 ASP B CA 1
ATOM 1743 C C . ASP B 1 52 ? -8.789 2.816 -1.146 1 96.5 52 ASP B C 1
ATOM 1745 O O . ASP B 1 52 ? -9.484 1.828 -1.386 1 96.5 52 ASP B O 1
ATOM 1749 N N . THR B 1 53 ? -7.648 3.033 -1.688 1 97.94 53 THR B N 1
ATOM 1750 C CA . THR B 1 53 ? -7.113 2.082 -2.656 1 97.94 53 THR B CA 1
ATOM 1751 C C . THR B 1 53 ? -6.852 0.73 -2 1 97.94 53 THR B C 1
ATOM 1753 O O . THR B 1 53 ? -7.172 -0.315 -2.572 1 97.94 53 THR B O 1
ATOM 1756 N N . ALA B 1 54 ? -6.25 0.745 -0.826 1 98.5 54 ALA B N 1
ATOM 1757 C CA . ALA B 1 54 ? -5.988 -0.496 -0.102 1 98.5 54 ALA B CA 1
ATOM 1758 C C . ALA B 1 54 ? -7.285 -1.245 0.188 1 98.5 54 ALA B C 1
ATOM 1760 O O . ALA B 1 54 ? -7.344 -2.471 0.061 1 98.5 54 ALA B O 1
ATOM 1761 N N . THR B 1 55 ? -8.312 -0.502 0.526 1 97.88 55 THR B N 1
ATOM 1762 C CA . THR B 1 55 ? -9.602 -1.11 0.824 1 97.88 55 THR B CA 1
ATOM 1763 C C . THR B 1 55 ? -10.188 -1.764 -0.422 1 97.88 55 THR B C 1
ATOM 1765 O O . THR B 1 55 ? -10.703 -2.883 -0.358 1 97.88 55 THR B O 1
ATOM 1768 N N . GLU B 1 56 ? -10.117 -1.091 -1.477 1 97.38 56 GLU B N 1
ATOM 1769 C CA . GLU B 1 56 ? -10.609 -1.621 -2.744 1 97.38 56 GLU B CA 1
ATOM 1770 C C . GLU B 1 56 ? -9.852 -2.889 -3.141 1 97.38 56 GLU B C 1
ATOM 1772 O O . GLU B 1 56 ? -10.469 -3.908 -3.455 1 97.38 56 GLU B O 1
ATOM 1777 N N . LYS B 1 57 ? -8.531 -2.822 -3.125 1 97.94 57 LYS B N 1
ATOM 1778 C CA . LYS B 1 57 ? -7.711 -3.971 -3.498 1 97.94 57 LYS B CA 1
ATOM 1779 C C . LYS B 1 57 ? -7.926 -5.137 -2.537 1 97.94 57 LYS B C 1
ATOM 1781 O O . LYS B 1 57 ? -7.922 -6.297 -2.951 1 97.94 57 LYS B O 1
ATOM 1786 N N . LEU B 1 58 ? -8.109 -4.832 -1.292 1 97.56 58 LEU B N 1
ATOM 1787 C CA . LEU B 1 58 ? -8.352 -5.848 -0.274 1 97.56 58 LEU B CA 1
ATOM 1788 C C . LEU B 1 58 ? -9.633 -6.617 -0.569 1 97.56 58 LEU B C 1
ATOM 1790 O O . LEU B 1 58 ? -9.641 -7.852 -0.546 1 97.56 58 LEU B O 1
ATOM 1794 N N . SER B 1 59 ? -10.641 -5.922 -0.825 1 95.62 59 SER B N 1
ATOM 1795 C CA . SER B 1 59 ? -11.93 -6.551 -1.09 1 95.62 59 SER B CA 1
ATOM 1796 C C . SER B 1 59 ? -11.852 -7.473 -2.301 1 95.62 59 SER B C 1
ATOM 1798 O O . SER B 1 59 ? -12.234 -8.641 -2.219 1 95.62 59 SER B O 1
ATOM 1800 N N . LYS B 1 60 ? -11.32 -7.016 -3.336 1 96.19 60 LYS B N 1
ATOM 1801 C CA . LYS B 1 60 ? -11.234 -7.801 -4.562 1 96.19 60 LYS B CA 1
ATOM 1802 C C . LYS B 1 60 ? -10.328 -9.016 -4.371 1 96.19 60 LYS B C 1
ATOM 1804 O O . LYS B 1 60 ? -10.695 -10.133 -4.73 1 96.19 60 LYS B O 1
ATOM 1809 N N . SER B 1 61 ? -9.141 -8.789 -3.836 1 97.75 61 SER B N 1
ATOM 1810 C CA . SER B 1 61 ? -8.188 -9.883 -3.664 1 97.75 61 SER B CA 1
ATOM 1811 C C . SER B 1 61 ? -8.703 -10.914 -2.666 1 97.75 61 SER B C 1
ATOM 1813 O O . SER B 1 61 ? -8.453 -12.109 -2.816 1 97.75 61 SER B O 1
ATOM 1815 N N . TYR B 1 62 ? -9.391 -10.438 -1.65 1 97.38 62 TYR B N 1
ATOM 1816 C CA . TYR B 1 62 ? -10.008 -11.344 -0.686 1 97.38 62 TYR B CA 1
ATOM 1817 C C . TYR B 1 62 ? -10.953 -12.32 -1.379 1 97.38 62 TYR B C 1
ATOM 1819 O O . TYR B 1 62 ? -10.875 -13.531 -1.154 1 97.38 62 TYR B O 1
ATOM 1827 N N . GLU B 1 63 ? -11.781 -11.859 -2.178 1 95.94 63 GLU B N 1
ATOM 1828 C CA . GLU B 1 63 ? -12.758 -12.672 -2.9 1 95.94 63 GLU B CA 1
ATOM 1829 C C . GLU B 1 63 ? -12.07 -13.656 -3.84 1 95.94 63 GLU B C 1
ATOM 1831 O O . GLU B 1 63 ? -12.438 -14.836 -3.895 1 95.94 63 GLU B O 1
ATOM 1836 N N . LEU B 1 64 ? -11.062 -13.234 -4.531 1 97 64 LEU B N 1
ATOM 1837 C CA . LEU B 1 64 ? -10.383 -14.055 -5.527 1 97 64 LEU B CA 1
ATOM 1838 C C . LEU B 1 64 ? -9.539 -15.133 -4.852 1 97 64 LEU B C 1
ATOM 1840 O O . LEU B 1 64 ? -9.461 -16.266 -5.344 1 97 64 LEU B O 1
ATOM 1844 N N . VAL B 1 65 ? -8.898 -14.789 -3.729 1 97.75 65 VAL B N 1
ATOM 1845 C CA . VAL B 1 65 ? -8.133 -15.781 -2.982 1 97.75 65 VAL B CA 1
ATOM 1846 C C . VAL B 1 65 ? -9.078 -16.828 -2.383 1 97.75 65 VAL B C 1
ATOM 1848 O O . VAL B 1 65 ? -8.797 -18.016 -2.422 1 97.75 65 VAL B O 1
ATOM 1851 N N . TRP B 1 66 ? -10.164 -16.359 -1.857 1 96.19 66 TRP B N 1
ATOM 1852 C CA . TRP B 1 66 ? -11.172 -17.297 -1.355 1 96.19 66 TRP B CA 1
ATOM 1853 C C . TRP B 1 66 ? -11.625 -18.25 -2.455 1 96.19 66 TRP B C 1
ATOM 1855 O O . TRP B 1 66 ? -11.695 -19.469 -2.242 1 96.19 66 TRP B O 1
ATOM 1865 N N . TYR B 1 67 ? -11.914 -17.719 -3.594 1 95.12 67 TYR B N 1
ATOM 1866 C CA . TYR B 1 67 ? -12.367 -18.516 -4.73 1 95.12 67 TYR B CA 1
ATOM 1867 C C . TYR B 1 67 ? -11.328 -19.562 -5.117 1 95.12 67 TYR B C 1
ATOM 1869 O O . TYR B 1 67 ? -11.656 -20.734 -5.312 1 95.12 67 TYR B O 1
ATOM 1877 N N . ALA B 1 68 ? -10.141 -19.156 -5.227 1 95.81 68 ALA B N 1
ATOM 1878 C CA . ALA B 1 68 ? -9.062 -20.062 -5.613 1 95.81 68 ALA B CA 1
ATOM 1879 C C . ALA B 1 68 ? -8.953 -21.219 -4.641 1 95.81 68 ALA B C 1
ATOM 1881 O O . ALA B 1 68 ? -8.672 -22.359 -5.047 1 95.81 68 ALA B O 1
ATOM 1882 N N . ARG B 1 69 ? -9.227 -20.969 -3.408 1 93.81 69 ARG B N 1
ATOM 1883 C CA . ARG B 1 69 ? -9.016 -21.969 -2.373 1 93.81 69 ARG B CA 1
ATOM 1884 C C . ARG B 1 69 ? -10.258 -22.859 -2.213 1 93.81 69 ARG B C 1
ATOM 1886 O O . ARG B 1 69 ? -10.156 -23.984 -1.724 1 93.81 69 ARG B O 1
ATOM 1893 N N . ASN B 1 70 ? -11.438 -22.281 -2.637 1 90.38 70 ASN B N 1
ATOM 1894 C CA . ASN B 1 70 ? -12.664 -22.969 -2.215 1 90.38 70 ASN B CA 1
ATOM 1895 C C . ASN B 1 70 ? -13.5 -23.391 -3.41 1 90.38 70 ASN B C 1
ATOM 1897 O O . ASN B 1 70 ? -14.461 -24.156 -3.26 1 90.38 70 ASN B O 1
ATOM 1901 N N . ARG B 1 71 ? -13.211 -22.969 -4.512 1 84.19 71 ARG B N 1
ATOM 1902 C CA . ARG B 1 71 ? -14.07 -23.234 -5.66 1 84.19 71 ARG B CA 1
ATOM 1903 C C . ARG B 1 71 ? -14.273 -24.734 -5.867 1 84.19 71 ARG B C 1
ATOM 1905 O O . ARG B 1 71 ? -15.367 -25.172 -6.227 1 84.19 71 ARG B O 1
ATOM 1912 N N . THR B 1 72 ? -13.258 -25.5 -5.672 1 85.12 72 THR B N 1
ATOM 1913 C CA . THR B 1 72 ? -13.375 -26.938 -5.875 1 85.12 72 THR B CA 1
ATOM 1914 C C . THR B 1 72 ? -14 -27.609 -4.656 1 85.12 72 THR B C 1
ATOM 1916 O O . THR B 1 72 ? -14.719 -28.609 -4.785 1 85.12 72 THR B O 1
ATOM 1919 N N . ARG B 1 73 ? -13.852 -27.031 -3.539 1 85.38 73 ARG B N 1
ATOM 1920 C CA . ARG B 1 73 ? -14.367 -27.594 -2.293 1 85.38 73 ARG B CA 1
ATOM 1921 C C . ARG B 1 73 ? -15.852 -27.281 -2.121 1 85.38 73 ARG B C 1
ATOM 1923 O O . ARG B 1 73 ? -16.609 -28.109 -1.598 1 85.38 73 ARG B O 1
ATOM 1930 N N . TYR B 1 74 ? -16.219 -26.078 -2.553 1 82.88 74 TYR B N 1
ATOM 1931 C CA . TYR B 1 74 ? -17.594 -25.625 -2.381 1 82.88 74 TYR B CA 1
ATOM 1932 C C . TYR B 1 74 ? -18.156 -25.078 -3.688 1 82.88 74 TYR B C 1
ATOM 1934 O O . TYR B 1 74 ? -18.562 -23.906 -3.76 1 82.88 74 TYR B O 1
ATOM 1942 N N . PRO B 1 75 ? -18.234 -25.875 -4.672 1 82.19 75 PRO B N 1
ATOM 1943 C CA . PRO B 1 75 ? -18.656 -25.375 -5.984 1 82.19 75 PRO B CA 1
ATOM 1944 C C . PRO B 1 75 ? -20.109 -24.875 -5.988 1 82.19 75 PRO B C 1
ATOM 1946 O O . PRO B 1 75 ? -20.453 -24 -6.785 1 82.19 75 PRO B O 1
ATOM 1949 N N . SER B 1 76 ? -20.891 -25.281 -5.043 1 85.56 76 SER B N 1
ATOM 1950 C CA . SER B 1 76 ? -22.312 -24.922 -5.051 1 85.56 76 SER B CA 1
ATOM 1951 C C . SER B 1 76 ? -22.594 -23.812 -4.051 1 85.56 76 SER B C 1
ATOM 1953 O O . SER B 1 76 ? -23.734 -23.359 -3.932 1 85.56 76 SER B O 1
ATOM 1955 N N . HIS B 1 77 ? -21.578 -23.438 -3.406 1 86.38 77 HIS B N 1
ATOM 1956 C CA . HIS B 1 77 ? -21.781 -22.328 -2.471 1 86.38 77 HIS B CA 1
ATOM 1957 C C . HIS B 1 77 ? -22.188 -21.062 -3.203 1 86.38 77 HIS B C 1
ATOM 1959 O O . HIS B 1 77 ? -21.688 -20.781 -4.293 1 86.38 77 HIS B O 1
ATOM 1965 N N . GLU B 1 78 ? -22.984 -20.281 -2.525 1 87.06 78 GLU B N 1
ATOM 1966 C CA . GLU B 1 78 ? -23.547 -19.078 -3.133 1 87.06 78 GLU B CA 1
ATOM 1967 C C . GLU B 1 78 ? -22.438 -18.109 -3.527 1 87.06 78 GLU B C 1
ATOM 1969 O O . GLU B 1 78 ? -22.5 -17.484 -4.59 1 87.06 78 GLU B O 1
ATOM 1974 N N . ALA B 1 79 ? -21.453 -17.984 -2.744 1 87.25 79 ALA B N 1
ATOM 1975 C CA . ALA B 1 79 ? -20.344 -17.094 -3.035 1 87.25 79 ALA B CA 1
ATOM 1976 C C . ALA B 1 79 ? -19.609 -17.516 -4.301 1 87.25 79 ALA B C 1
ATOM 1978 O O . ALA B 1 79 ? -19.234 -16.688 -5.129 1 87.25 79 ALA B O 1
ATOM 1979 N N . SER B 1 80 ? -19.453 -18.828 -4.438 1 88.75 80 SER B N 1
ATOM 1980 C CA . SER B 1 80 ? -18.781 -19.328 -5.633 1 88.75 80 SER B CA 1
ATOM 1981 C C . SER B 1 80 ? -19.609 -19.031 -6.887 1 88.75 80 SER B C 1
ATOM 1983 O O . SER B 1 80 ? -19.062 -18.562 -7.891 1 88.75 80 SER B O 1
ATOM 1985 N N . LYS B 1 81 ? -20.875 -19.234 -6.711 1 87.81 81 LYS B N 1
ATOM 1986 C CA . LYS B 1 81 ? -21.766 -18.984 -7.84 1 87.81 81 LYS B CA 1
ATOM 1987 C C . LYS B 1 81 ? -21.781 -17.5 -8.211 1 87.81 81 LYS B C 1
ATOM 1989 O O . LYS B 1 81 ? -21.766 -17.156 -9.398 1 87.81 81 LYS B O 1
ATOM 1994 N N . TRP B 1 82 ? -21.828 -16.75 -7.234 1 90.31 82 TRP B N 1
ATOM 1995 C CA . TRP B 1 82 ? -21.859 -15.305 -7.461 1 90.31 82 TRP B CA 1
ATOM 1996 C C . TRP B 1 82 ? -20.594 -14.844 -8.164 1 90.31 82 TRP B C 1
ATOM 1998 O O . TRP B 1 82 ? -20.656 -14.094 -9.141 1 90.31 82 TRP B O 1
ATOM 2008 N N . LEU B 1 83 ? -19.484 -15.297 -7.719 1 91.44 83 LEU B N 1
ATOM 2009 C CA . LEU B 1 83 ? -18.203 -14.90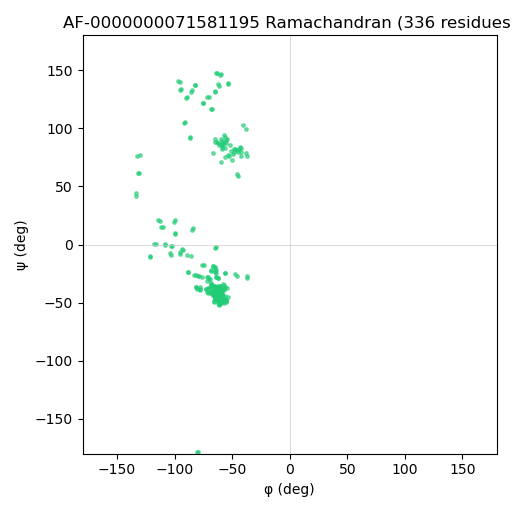6 -8.312 1 91.44 83 LEU B CA 1
ATOM 2010 C C . LEU B 1 83 ? -18.094 -15.414 -9.742 1 91.44 83 LEU B C 1
ATOM 2012 O O . LEU B 1 83 ? -17.625 -14.688 -10.625 1 91.44 83 LEU B O 1
ATOM 2016 N N . ASP B 1 84 ? -18.578 -16.547 -9.992 1 90.69 84 ASP B N 1
ATOM 2017 C CA . ASP B 1 84 ? -18.531 -17.141 -11.32 1 90.69 84 ASP B CA 1
ATOM 2018 C C . ASP B 1 84 ? -19.344 -16.312 -12.32 1 90.69 84 ASP B C 1
ATOM 2020 O O . ASP B 1 84 ? -19.031 -16.281 -13.516 1 90.69 84 ASP B O 1
ATOM 2024 N N . LYS B 1 85 ? -20.297 -15.586 -11.805 1 90.19 85 LYS B N 1
ATOM 2025 C CA . LYS B 1 85 ? -21.203 -14.844 -12.672 1 90.19 85 LYS B CA 1
ATOM 2026 C C . LYS B 1 85 ? -20.859 -13.352 -12.688 1 90.19 85 LYS B C 1
ATOM 2028 O O . LYS B 1 85 ? -21.422 -12.594 -13.484 1 90.19 85 LYS B O 1
ATOM 2033 N N . SER B 1 86 ? -19.984 -13.047 -11.859 1 90.88 86 SER B N 1
ATOM 2034 C CA . SER B 1 86 ? -19.656 -11.633 -11.711 1 90.88 86 SER B CA 1
ATOM 2035 C C . SER B 1 86 ? -18.891 -11.125 -12.93 1 90.88 86 SER B C 1
ATOM 2037 O O . SER B 1 86 ? -17.844 -11.664 -13.273 1 90.88 86 SER B O 1
ATOM 2039 N N . GLU B 1 87 ? -19.359 -10.102 -13.492 1 91.19 87 GLU B N 1
ATOM 2040 C CA . GLU B 1 87 ? -18.656 -9.484 -14.617 1 91.19 87 GLU B CA 1
ATOM 2041 C C . GLU B 1 87 ? -17.344 -8.844 -14.172 1 91.19 87 GLU B C 1
ATOM 2043 O O . GLU B 1 87 ? -16.344 -8.938 -14.875 1 91.19 87 GLU B O 1
ATOM 2048 N N . GLU B 1 88 ? -17.406 -8.297 -13.008 1 90.44 88 GLU B N 1
ATOM 2049 C CA . GLU B 1 88 ? -16.25 -7.613 -12.461 1 90.44 88 GLU B CA 1
ATOM 2050 C C . GLU B 1 88 ? -15.078 -8.578 -12.281 1 90.44 88 GLU B C 1
ATOM 2052 O O . GLU B 1 88 ? -13.914 -8.195 -12.453 1 90.44 88 GLU B O 1
ATOM 2057 N N . HIS B 1 89 ? -15.406 -9.805 -12.055 1 94.5 89 HIS B N 1
ATOM 2058 C CA . HIS B 1 89 ? -14.359 -10.758 -11.711 1 94.5 89 HIS B CA 1
ATOM 2059 C C . HIS B 1 89 ? -14.102 -11.727 -12.859 1 94.5 89 HIS B C 1
ATOM 2061 O O . HIS B 1 89 ? -13.25 -12.617 -12.742 1 94.5 89 HIS B O 1
ATOM 2067 N N . SER B 1 90 ? -14.781 -11.594 -13.906 1 95.31 90 SER B N 1
ATOM 2068 C CA . SER B 1 90 ? -14.797 -12.602 -14.961 1 95.31 90 SER B CA 1
ATOM 2069 C C . SER B 1 90 ? -13.383 -12.906 -15.445 1 95.31 90 SER B C 1
ATOM 2071 O O . SER B 1 90 ? -12.969 -14.07 -15.484 1 95.31 90 SER B O 1
ATOM 2073 N N . LYS B 1 91 ? -12.664 -11.867 -15.727 1 96.19 91 LYS B N 1
ATOM 2074 C CA . LYS B 1 91 ? -11.312 -12.086 -16.234 1 96.19 91 LYS B CA 1
ATOM 2075 C C . LYS B 1 91 ? -10.43 -12.75 -15.188 1 96.19 91 LYS B C 1
ATOM 2077 O O . LYS B 1 91 ? -9.656 -13.656 -15.5 1 96.19 91 LYS B O 1
ATOM 2082 N N . ASP B 1 92 ? -10.531 -12.367 -14.039 1 97.25 92 ASP B N 1
ATOM 2083 C CA . ASP B 1 92 ? -9.734 -12.914 -12.953 1 97.25 92 ASP B CA 1
ATOM 2084 C C . ASP B 1 92 ? -10.094 -14.375 -12.688 1 97.25 92 ASP B C 1
ATOM 2086 O O . ASP B 1 92 ? -9.211 -15.195 -12.43 1 97.25 92 ASP B O 1
ATOM 2090 N N . ILE B 1 93 ? -11.352 -14.625 -12.789 1 96.44 93 ILE B N 1
ATOM 2091 C CA . ILE B 1 93 ? -11.805 -15.992 -12.562 1 96.44 93 ILE B CA 1
ATOM 2092 C C . ILE B 1 93 ? -11.289 -16.891 -13.68 1 96.44 93 ILE B C 1
ATOM 2094 O O . ILE B 1 93 ? -10.812 -18 -13.414 1 96.44 93 ILE B O 1
ATOM 2098 N N . ASP B 1 94 ? -11.312 -16.422 -14.898 1 96.88 94 ASP B N 1
ATOM 2099 C CA . ASP B 1 94 ? -10.75 -17.172 -16.016 1 96.88 94 ASP B CA 1
ATOM 2100 C C . ASP B 1 94 ? -9.266 -17.453 -15.797 1 96.88 94 ASP B C 1
ATOM 2102 O O . ASP B 1 94 ? -8.789 -18.562 -16.047 1 96.88 94 ASP B O 1
ATOM 2106 N N . ASN B 1 95 ? -8.586 -16.484 -15.359 1 97.56 95 ASN B N 1
ATOM 2107 C CA . ASN B 1 95 ? -7.164 -16.641 -15.07 1 97.56 95 ASN B CA 1
ATOM 2108 C C . ASN B 1 95 ? -6.922 -17.688 -13.992 1 97.56 95 ASN B C 1
ATOM 2110 O O . ASN B 1 95 ? -6.027 -18.531 -14.125 1 97.56 95 ASN B O 1
ATOM 2114 N N . LEU B 1 96 ? -7.754 -17.688 -12.977 1 97.25 96 LEU B N 1
ATOM 2115 C CA . LEU B 1 96 ? -7.605 -18.609 -11.867 1 97.25 96 LEU B CA 1
ATOM 2116 C C . LEU B 1 96 ? -7.898 -20.047 -12.32 1 97.25 96 LEU B C 1
ATOM 2118 O O . LEU B 1 96 ? -7.371 -21 -11.742 1 97.25 96 LEU B O 1
ATOM 2122 N N . ARG B 1 97 ? -8.625 -20.188 -13.359 1 94.88 97 ARG B N 1
ATOM 2123 C CA . ARG B 1 97 ? -9 -21.516 -13.852 1 94.88 97 ARG B CA 1
ATOM 2124 C C . ARG B 1 97 ? -8.047 -21.984 -14.945 1 94.88 97 ARG B C 1
ATOM 2126 O O . ARG B 1 97 ? -8.109 -23.141 -15.383 1 94.88 97 ARG B O 1
ATOM 2133 N N . SER B 1 98 ? -7.164 -21.172 -15.375 1 96.56 98 SER B N 1
ATOM 2134 C CA . SER B 1 98 ? -6.25 -21.484 -16.469 1 96.56 98 SER B CA 1
ATOM 2135 C C . SER B 1 98 ? -5.074 -22.328 -15.977 1 96.56 98 SER B C 1
ATOM 2137 O O . SER B 1 98 ? -4.988 -22.656 -14.789 1 96.56 98 SER B O 1
ATOM 2139 N N . THR B 1 99 ? -4.098 -22.688 -16.875 1 96.56 99 THR B N 1
ATOM 2140 C CA . THR B 1 99 ? -2.895 -23.438 -16.562 1 96.56 99 THR B CA 1
ATOM 2141 C C . THR B 1 99 ? -1.962 -22.641 -15.664 1 96.56 99 THR B C 1
ATOM 2143 O O . THR B 1 99 ? -1.11 -23.203 -14.984 1 96.56 99 THR B O 1
ATOM 2146 N N . ASP B 1 100 ? -2.193 -21.328 -15.648 1 96.81 100 ASP B N 1
ATOM 2147 C CA . ASP B 1 100 ? -1.376 -20.453 -14.812 1 96.81 100 ASP B CA 1
ATOM 2148 C C . ASP B 1 100 ? -2.107 -20.094 -13.523 1 96.81 100 ASP B C 1
ATOM 2150 O O . ASP B 1 100 ? -1.837 -19.047 -12.922 1 96.81 100 ASP B O 1
ATOM 2154 N N . GLY B 1 101 ? -3.07 -20.781 -13.109 1 97.75 101 GLY B N 1
ATOM 2155 C CA . GLY B 1 101 ? -3.934 -20.5 -11.977 1 97.75 101 GLY B CA 1
ATOM 2156 C C . GLY B 1 101 ? -3.166 -20.281 -10.688 1 97.75 101 GLY B C 1
ATOM 2157 O O . GLY B 1 101 ? -3.531 -19.422 -9.883 1 97.75 101 GLY B O 1
ATOM 2158 N N . ASP B 1 102 ? -2.098 -21.062 -10.516 1 97.81 102 ASP B N 1
ATOM 2159 C CA . ASP B 1 102 ? -1.305 -20.922 -9.297 1 97.81 102 ASP B CA 1
ATOM 2160 C C . ASP B 1 102 ? -0.617 -19.562 -9.242 1 97.81 102 ASP B C 1
ATOM 2162 O O . ASP B 1 102 ? -0.554 -18.938 -8.172 1 97.81 102 ASP B O 1
ATOM 2166 N N . PHE B 1 103 ? -0.125 -19.141 -10.422 1 98.56 103 PHE B N 1
ATOM 2167 C CA . PHE B 1 103 ? 0.466 -17.812 -10.477 1 98.56 103 PHE B CA 1
ATOM 2168 C C . PHE B 1 103 ? -0.558 -16.75 -10.094 1 98.56 103 PHE B C 1
ATOM 2170 O O . PHE B 1 103 ? -0.277 -15.875 -9.266 1 98.56 103 PHE B O 1
ATOM 2177 N N . HIS B 1 104 ? -1.695 -16.828 -10.602 1 98.69 104 HIS B N 1
ATOM 2178 C CA . HIS B 1 104 ? -2.723 -15.828 -10.344 1 98.6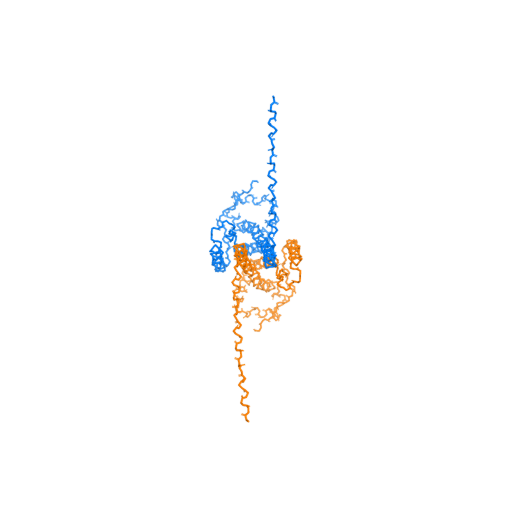9 104 HIS B CA 1
ATOM 2179 C C . HIS B 1 104 ? -3.236 -15.914 -8.914 1 98.69 104 HIS B C 1
ATOM 2181 O O . HIS B 1 104 ? -3.559 -14.898 -8.305 1 98.69 104 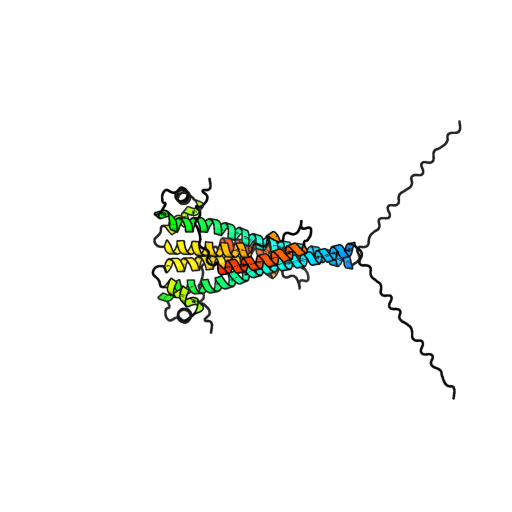HIS B O 1
ATOM 2187 N N . HIS B 1 105 ? -3.357 -17.125 -8.383 1 98.69 105 HIS B N 1
ATOM 2188 C CA . HIS B 1 105 ? -3.656 -17.281 -6.965 1 98.69 105 HIS B CA 1
ATOM 2189 C C . HIS B 1 105 ? -2.609 -16.594 -6.102 1 98.69 105 HIS B C 1
ATOM 2191 O O . HIS B 1 105 ? -2.953 -15.844 -5.184 1 98.69 105 HIS B O 1
ATOM 2197 N N . GLY B 1 106 ? -1.391 -16.766 -6.422 1 98.88 106 GLY B N 1
ATOM 2198 C CA . GLY B 1 106 ? -0.31 -16.094 -5.723 1 98.88 106 GLY B CA 1
ATOM 2199 C C . GLY B 1 106 ? -0.375 -14.578 -5.844 1 98.88 106 GLY B C 1
ATOM 2200 O O . GLY B 1 106 ? -0.236 -13.867 -4.848 1 98.88 106 GLY B O 1
ATOM 2201 N N . PHE B 1 107 ? -0.601 -14.141 -7.082 1 98.88 107 PHE B N 1
ATOM 2202 C CA . PHE B 1 107 ? -0.673 -12.703 -7.328 1 98.88 107 PHE B CA 1
ATOM 2203 C C . PHE B 1 107 ? -1.727 -12.055 -6.438 1 98.88 107 PHE B C 1
ATOM 2205 O O . PHE B 1 107 ? -1.449 -11.062 -5.758 1 98.88 107 PHE B O 1
ATOM 2212 N N . ASN B 1 108 ? -2.875 -12.609 -6.383 1 98.81 108 ASN B N 1
ATOM 2213 C CA . ASN B 1 108 ? -3.955 -12.07 -5.566 1 98.81 108 ASN B CA 1
ATOM 2214 C C . ASN B 1 108 ? -3.652 -12.203 -4.078 1 98.81 108 ASN B C 1
ATOM 2216 O O . ASN B 1 108 ? -4.055 -11.352 -3.279 1 98.81 108 ASN B O 1
ATOM 2220 N N . SER B 1 109 ? -2.977 -13.234 -3.68 1 98.81 109 SER B N 1
ATOM 2221 C CA . SER B 1 109 ? -2.57 -13.391 -2.287 1 98.81 109 SER B CA 1
ATOM 2222 C C . SER B 1 109 ? -1.576 -12.312 -1.875 1 98.81 109 SER B C 1
ATOM 2224 O O . SER B 1 109 ? -1.67 -11.758 -0.777 1 98.81 109 SER B O 1
ATOM 2226 N N . GLY B 1 110 ? -0.592 -12 -2.803 1 98.88 110 GLY B N 1
ATOM 2227 C CA . GLY B 1 110 ? 0.312 -10.891 -2.545 1 98.88 110 GLY B CA 1
ATOM 2228 C C . GLY B 1 110 ? -0.401 -9.555 -2.422 1 98.88 110 GLY B C 1
ATOM 2229 O O . GLY B 1 110 ? -0.108 -8.773 -1.519 1 98.88 110 GLY B O 1
ATOM 2230 N N . MET B 1 111 ? -1.351 -9.359 -3.307 1 98.81 111 MET B N 1
ATOM 2231 C CA . MET B 1 111 ? -2.156 -8.141 -3.262 1 98.81 111 MET B CA 1
ATOM 2232 C C . MET B 1 111 ? -2.938 -8.055 -1.955 1 98.81 111 MET B C 1
ATOM 2234 O O . MET B 1 111 ? -3.029 -6.984 -1.352 1 98.81 111 MET B O 1
ATOM 2238 N N . LEU B 1 112 ? -3.51 -9.141 -1.499 1 98.69 112 LEU B N 1
ATOM 2239 C CA . LEU B 1 112 ? -4.27 -9.203 -0.256 1 98.69 112 LEU B CA 1
ATOM 2240 C C . LEU B 1 112 ? -3.395 -8.836 0.937 1 98.69 112 LEU B C 1
ATOM 2242 O O . LEU B 1 112 ? -3.77 -7.988 1.75 1 98.69 112 LEU B O 1
ATOM 2246 N N . ALA B 1 113 ? -2.289 -9.492 0.983 1 98.81 113 ALA B N 1
ATOM 2247 C CA . ALA B 1 113 ? -1.363 -9.234 2.082 1 98.81 113 ALA B CA 1
ATOM 2248 C C . ALA B 1 113 ? -0.932 -7.77 2.105 1 98.81 113 ALA B C 1
ATOM 2250 O O . ALA B 1 113 ? -0.947 -7.125 3.158 1 98.81 113 ALA B O 1
ATOM 2251 N N . ALA B 1 114 ? -0.573 -7.242 0.942 1 98.88 114 ALA B N 1
ATOM 2252 C CA . ALA B 1 114 ? -0.112 -5.859 0.838 1 98.88 114 ALA B CA 1
ATOM 2253 C C . ALA B 1 114 ? -1.226 -4.883 1.202 1 98.88 114 ALA B C 1
ATOM 2255 O O . ALA B 1 114 ? -1.004 -3.934 1.958 1 98.88 114 ALA B O 1
ATOM 2256 N N . ALA B 1 115 ? -2.354 -5.145 0.655 1 98.56 115 ALA B N 1
ATOM 2257 C CA . ALA B 1 115 ? -3.473 -4.238 0.905 1 98.56 115 ALA B CA 1
ATOM 2258 C C . ALA B 1 115 ? -3.791 -4.156 2.395 1 98.56 115 ALA B C 1
ATOM 2260 O O . ALA B 1 115 ? -4.07 -3.076 2.918 1 98.56 115 ALA B O 1
ATOM 2261 N N . ARG B 1 116 ? -3.756 -5.242 3.096 1 98 116 ARG B N 1
ATOM 2262 C CA . ARG B 1 116 ? -3.979 -5.246 4.539 1 98 116 ARG B CA 1
ATOM 2263 C C . ARG B 1 116 ? -2.91 -4.434 5.262 1 98 116 ARG B C 1
ATOM 2265 O O . ARG B 1 116 ? -3.227 -3.609 6.121 1 98 116 ARG B O 1
ATOM 2272 N N . LEU B 1 117 ? -1.729 -4.664 4.902 1 98.56 117 LEU B N 1
ATOM 2273 C CA . LEU B 1 117 ? -0.588 -3.994 5.516 1 98.56 117 LEU B CA 1
ATOM 2274 C C . LEU B 1 117 ? -0.69 -2.482 5.344 1 98.56 117 LEU B C 1
ATOM 2276 O O . LEU B 1 117 ? -0.617 -1.734 6.32 1 98.56 117 LEU B O 1
ATOM 2280 N N . PHE B 1 118 ? -0.942 -2.025 4.133 1 98.38 118 PHE B N 1
ATOM 2281 C CA . PHE B 1 118 ? -0.887 -0.599 3.838 1 98.38 118 PHE B CA 1
ATOM 2282 C C . PHE B 1 118 ? -2.152 0.102 4.316 1 98.38 118 PHE B C 1
ATOM 2284 O O . PHE B 1 118 ? -2.117 1.279 4.68 1 98.38 118 PHE B O 1
ATOM 2291 N N . LYS B 1 119 ? -3.268 -0.567 4.391 1 97.62 119 LYS B N 1
ATOM 2292 C CA . LYS B 1 119 ? -4.469 -0.006 5.008 1 97.62 119 LYS B CA 1
ATOM 2293 C C . LYS B 1 119 ? -4.219 0.35 6.469 1 97.62 119 LYS B C 1
ATOM 2295 O O . LYS B 1 119 ? -4.586 1.438 6.918 1 97.62 119 LYS B O 1
ATOM 2300 N N . GLU B 1 120 ? -3.574 -0.549 7.137 1 96.69 120 GLU B N 1
ATOM 2301 C CA . GLU B 1 120 ? -3.277 -0.325 8.547 1 96.69 120 GLU B CA 1
ATOM 2302 C C . GLU B 1 120 ? -2.26 0.797 8.727 1 96.69 120 GLU B C 1
ATOM 2304 O O . GLU B 1 120 ? -2.408 1.642 9.609 1 96.69 120 GLU B O 1
ATOM 2309 N N . HIS B 1 121 ? -1.256 0.858 7.891 1 97 121 HIS B N 1
ATOM 2310 C CA . HIS B 1 121 ? -0.228 1.89 7.977 1 97 121 HIS B CA 1
ATOM 2311 C C . HIS B 1 121 ? -0.814 3.275 7.723 1 97 121 HIS B C 1
ATOM 2313 O O . HIS B 1 121 ? -0.288 4.277 8.219 1 97 121 HIS B O 1
ATOM 2319 N N . ALA B 1 122 ? -1.872 3.285 6.949 1 96.62 122 ALA B N 1
ATOM 2320 C CA . ALA B 1 122 ? -2.453 4.57 6.578 1 96.62 122 ALA B CA 1
ATOM 2321 C C . ALA B 1 122 ? -3.557 4.98 7.551 1 96.62 122 ALA B C 1
ATOM 2323 O O . ALA B 1 122 ? -4.086 6.09 7.465 1 96.62 122 ALA B O 1
ATOM 2324 N N . ASP B 1 123 ? -3.881 4.148 8.469 1 93.56 123 ASP B N 1
ATOM 2325 C CA . ASP B 1 123 ? -5.02 4.391 9.352 1 93.56 123 ASP B CA 1
ATOM 2326 C C . ASP B 1 123 ? -4.605 5.223 10.562 1 93.56 123 ASP B C 1
ATOM 2328 O O . ASP B 1 123 ? -4.156 4.684 11.57 1 93.56 123 ASP B O 1
ATOM 2332 N N . VAL B 1 124 ? -4.773 6.523 10.391 1 87.69 124 VAL B N 1
ATOM 2333 C CA . VAL B 1 124 ? -4.527 7.426 11.508 1 87.69 124 VAL B CA 1
ATOM 2334 C C . VAL B 1 124 ? -5.82 8.141 11.898 1 87.69 124 VAL B C 1
ATOM 2336 O O . VAL B 1 124 ? -5.793 9.172 12.57 1 87.69 124 VAL B O 1
ATOM 2339 N N . ASN B 1 125 ? -6.918 7.895 11.273 1 66.25 125 ASN B N 1
ATOM 2340 C CA . ASN B 1 125 ? -8.188 8.602 11.398 1 66.25 125 ASN B CA 1
ATOM 2341 C C . ASN B 1 125 ? -8.555 8.844 12.859 1 66.25 125 ASN B C 1
ATOM 2343 O O . ASN B 1 125 ? -9.25 9.812 13.18 1 66.25 125 ASN B O 1
ATOM 2347 N N . HIS B 1 126 ? -8.148 8.094 13.742 1 63.34 126 HIS B N 1
ATOM 2348 C CA . HIS B 1 126 ? -8.539 8.406 15.109 1 63.34 126 HIS B CA 1
ATOM 2349 C C . HIS B 1 126 ? -7.953 9.742 15.555 1 63.34 126 HIS B C 1
ATOM 2351 O O . HIS B 1 126 ? -8.289 10.242 16.625 1 63.34 126 HIS B O 1
ATOM 2357 N N . ALA B 1 127 ? -7.168 10.391 14.68 1 57.44 127 ALA B N 1
ATOM 2358 C CA . ALA B 1 127 ? -6.496 11.633 15.07 1 57.44 127 ALA B CA 1
ATOM 2359 C C . ALA B 1 127 ? -7.375 12.844 14.773 1 57.44 127 ALA B C 1
ATOM 2361 O O . ALA B 1 127 ? -7.008 13.977 15.102 1 57.44 127 ALA B O 1
ATOM 2362 N N . ASP B 1 128 ? -8.57 12.633 14.023 1 59.16 128 ASP B N 1
ATOM 2363 C CA . ASP B 1 128 ? -9.43 13.789 13.789 1 59.16 128 ASP B CA 1
ATOM 2364 C C . ASP B 1 128 ? -10 14.32 15.102 1 59.16 128 ASP B C 1
ATOM 2366 O O . ASP B 1 128 ? -10.789 13.641 15.758 1 59.16 128 ASP B O 1
ATOM 2370 N N . THR B 1 129 ? -9.219 15.32 15.734 1 60.62 129 THR B N 1
ATOM 2371 C CA . THR B 1 129 ? -9.461 15.891 17.047 1 60.62 129 THR B CA 1
ATOM 2372 C C . THR B 1 129 ? -10.469 17.031 16.969 1 60.62 129 THR B C 1
ATOM 2374 O O . THR B 1 129 ? -10.57 17.859 17.875 1 60.62 129 THR B O 1
ATOM 2377 N N . SER B 1 130 ? -11.156 17.156 15.82 1 56.56 130 SER B N 1
ATOM 2378 C CA . SER B 1 130 ? -11.961 18.359 15.703 1 56.56 130 SER B CA 1
ATOM 2379 C C . SER B 1 130 ? -12.945 18.484 16.859 1 56.56 130 SER B C 1
ATOM 2381 O O . SER B 1 130 ? -13.227 19.578 17.344 1 56.56 130 SER B O 1
ATOM 2383 N N . ASP B 1 131 ? -13.234 17.281 17.406 1 58.19 131 ASP B N 1
ATOM 2384 C CA . ASP B 1 131 ? -14.266 17.391 18.438 1 58.19 131 ASP B CA 1
ATOM 2385 C C . ASP B 1 131 ? -13.703 17.047 19.812 1 58.19 131 ASP B C 1
ATOM 2387 O O . ASP B 1 131 ? -14.453 16.891 20.781 1 58.19 131 ASP B O 1
ATOM 2391 N N . SER B 1 132 ? -12.375 17.188 19.781 1 66.69 132 SER B N 1
ATOM 2392 C CA . SER B 1 132 ? -11.812 16.719 21.031 1 66.69 132 SER B CA 1
ATOM 2393 C C . SER B 1 132 ? -11.594 17.859 22.016 1 66.69 132 SER B C 1
ATOM 2395 O O . SER B 1 132 ? -11.172 18.953 21.625 1 66.69 132 SER B O 1
ATOM 2397 N N . GLU B 1 133 ? -12.055 17.594 23.266 1 72.69 133 GLU B N 1
ATOM 2398 C CA . GLU B 1 133 ? -11.812 18.531 24.359 1 72.69 133 GLU B CA 1
ATOM 2399 C C . GLU B 1 133 ? -10.328 18.641 24.672 1 72.69 133 GLU B C 1
ATOM 2401 O O . GLU B 1 133 ? -9.875 19.656 25.219 1 72.69 133 GLU B O 1
ATOM 2406 N N . GLU B 1 134 ? -9.641 17.594 24.281 1 83.06 134 GLU B N 1
ATOM 2407 C CA . GLU B 1 134 ? -8.203 17.562 24.516 1 83.06 134 GLU B CA 1
ATOM 2408 C C . GLU B 1 134 ? -7.441 17.188 23.25 1 83.06 134 GLU B C 1
ATOM 2410 O O . GLU B 1 134 ? -6.914 16.078 23.141 1 83.06 134 GLU B O 1
ATOM 2415 N N . PRO B 1 135 ? -7.316 18.094 22.391 1 81.31 135 PRO B N 1
ATOM 2416 C CA . PRO B 1 135 ? -6.793 17.781 21.062 1 81.31 135 PRO B CA 1
ATOM 2417 C C . PRO B 1 135 ? -5.371 17.219 21.109 1 81.31 135 PRO B C 1
ATOM 2419 O O . PRO B 1 135 ? -5.043 16.297 20.359 1 81.31 135 PRO B O 1
ATOM 2422 N N . PHE B 1 136 ? -4.566 17.719 22.016 1 83.94 136 PHE B N 1
ATOM 2423 C CA . PHE B 1 136 ? -3.176 17.297 22.078 1 83.94 136 PHE B CA 1
ATOM 2424 C C . PHE B 1 136 ? -3.08 15.859 22.609 1 83.94 136 PHE B C 1
ATOM 2426 O O . PHE B 1 136 ? -2.264 15.07 22.125 1 83.94 136 PHE B O 1
ATOM 2433 N N . LYS B 1 137 ? -3.906 15.672 23.578 1 85.75 137 LYS B N 1
ATOM 2434 C CA . LYS B 1 137 ? -3.947 14.312 24.109 1 85.75 137 LYS B CA 1
ATOM 2435 C C . LYS B 1 137 ? -4.402 13.312 23.047 1 85.75 137 LYS B C 1
ATOM 2437 O O . LYS B 1 137 ? -3.84 12.227 22.938 1 85.75 137 LYS B O 1
ATOM 2442 N N . THR B 1 138 ? -5.359 13.672 22.281 1 86 138 THR B N 1
ATOM 2443 C CA . THR B 1 138 ? -5.902 12.812 21.234 1 86 138 THR B CA 1
ATOM 2444 C C . THR B 1 138 ? -4.848 12.516 20.172 1 86 138 THR B C 1
ATOM 2446 O O . THR B 1 138 ? -4.738 11.391 19.688 1 86 138 THR B O 1
ATOM 2449 N N . ILE B 1 139 ? -4.035 13.5 19.828 1 88.75 139 ILE B N 1
ATOM 2450 C CA . ILE B 1 139 ? -2.992 13.328 18.812 1 88.75 139 ILE B CA 1
ATOM 2451 C C . ILE B 1 139 ? -1.928 12.367 19.344 1 88.75 139 ILE B C 1
ATOM 2453 O O . ILE B 1 139 ? -1.465 11.484 18.609 1 88.75 139 ILE B O 1
ATOM 2457 N N . HIS B 1 140 ? -1.579 12.555 20.578 1 89 140 HIS B N 1
ATOM 2458 C CA . HIS B 1 140 ? -0.563 11.695 21.188 1 89 140 HIS B CA 1
ATOM 2459 C C . HIS B 1 140 ? -1.03 10.242 21.234 1 89 140 HIS B C 1
ATOM 2461 O O . HIS B 1 140 ? -0.264 9.328 20.938 1 89 140 HIS B O 1
ATOM 2467 N N . GLU B 1 141 ? -2.225 10.094 21.594 1 89.88 141 GLU B N 1
ATOM 2468 C CA . GLU B 1 141 ? -2.795 8.75 21.656 1 89.88 141 GLU B CA 1
ATOM 2469 C C . GLU B 1 141 ? -2.84 8.117 20.266 1 89.88 141 GLU B C 1
ATOM 2471 O O . GLU B 1 141 ? -2.543 6.93 20.094 1 89.88 141 GLU B O 1
ATOM 2476 N N . ALA B 1 142 ? -3.23 8.891 19.281 1 90.44 142 ALA B N 1
ATOM 2477 C CA . ALA B 1 142 ? -3.277 8.406 17.906 1 90.44 142 ALA B CA 1
ATOM 2478 C C . ALA B 1 142 ? -1.891 7.98 17.422 1 90.44 142 ALA B C 1
ATOM 2480 O O . ALA B 1 142 ? -1.747 6.973 16.734 1 90.44 142 ALA B O 1
ATOM 2481 N N . GLU B 1 143 ? -0.903 8.734 17.812 1 91.81 143 GLU B N 1
ATOM 2482 C CA . GLU B 1 143 ? 0.474 8.43 17.422 1 91.81 143 GLU B CA 1
ATOM 2483 C C . GLU B 1 143 ? 0.93 7.105 18.031 1 91.81 143 GLU B C 1
ATOM 2485 O O . GLU B 1 143 ? 1.507 6.27 17.328 1 91.81 143 GLU B O 1
ATOM 2490 N N . THR B 1 144 ? 0.647 6.992 19.281 1 93 144 THR B N 1
ATOM 2491 C CA . THR B 1 144 ? 1.041 5.77 19.984 1 93 144 THR B CA 1
ATOM 2492 C C . THR B 1 144 ? 0.33 4.559 19.391 1 93 144 THR B C 1
ATOM 2494 O O . THR B 1 144 ? 0.964 3.541 19.094 1 93 144 THR B O 1
ATOM 2497 N N . LYS B 1 145 ? -0.906 4.715 19.219 1 93.12 145 LYS B N 1
ATOM 2498 C CA . LYS B 1 145 ? -1.697 3.617 18.672 1 93.12 145 LYS B CA 1
ATOM 2499 C C . LYS B 1 145 ? -1.243 3.268 17.25 1 93.12 145 LYS B C 1
ATOM 2501 O O . LYS B 1 145 ? -1.219 2.096 16.875 1 93.12 145 LYS B O 1
ATOM 2506 N N . HIS B 1 146 ? -0.97 4.23 16.484 1 95.06 146 HIS B N 1
ATOM 2507 C CA . HIS B 1 146 ? -0.521 4.008 15.117 1 95.06 146 HIS B CA 1
ATOM 2508 C C . HIS B 1 146 ? 0.785 3.219 15.086 1 95.06 146 HIS B C 1
ATOM 2510 O O . HIS B 1 146 ? 0.933 2.287 14.297 1 95.06 146 HIS B O 1
ATOM 2516 N N . LYS B 1 147 ? 1.683 3.625 15.938 1 94.88 147 LYS B N 1
ATOM 2517 C CA . LYS B 1 147 ? 2.955 2.914 16.016 1 94.88 147 LYS B CA 1
ATOM 2518 C C . LYS B 1 147 ? 2.744 1.443 16.359 1 94.88 147 LYS B C 1
ATOM 2520 O O . LYS B 1 147 ? 3.369 0.565 15.758 1 94.88 147 LYS B O 1
ATOM 2525 N N . GLU B 1 148 ? 1.886 1.205 17.266 1 95.25 148 GLU B N 1
ATOM 2526 C CA . GLU B 1 148 ? 1.567 -0.163 17.656 1 95.25 148 GLU B CA 1
ATOM 2527 C C . GLU B 1 148 ? 0.945 -0.943 16.5 1 95.25 148 GLU B C 1
ATOM 2529 O O . GLU B 1 148 ? 1.287 -2.105 16.281 1 95.25 148 GLU B O 1
ATOM 2534 N N . THR B 1 149 ? 0.083 -0.327 15.805 1 95.19 149 THR B N 1
ATOM 2535 C CA . THR B 1 149 ? -0.594 -0.957 14.68 1 95.19 149 THR B CA 1
ATOM 2536 C C . THR B 1 149 ? 0.407 -1.347 13.594 1 95.19 149 THR B C 1
ATOM 2538 O O . THR B 1 149 ? 0.316 -2.434 13.016 1 95.19 149 THR B O 1
ATOM 2541 N N . ILE B 1 150 ? 1.312 -0.471 13.281 1 95.88 150 ILE B N 1
ATOM 2542 C CA . ILE B 1 150 ? 2.326 -0.744 12.273 1 95.88 150 ILE B CA 1
ATOM 2543 C C . ILE B 1 150 ? 3.156 -1.956 12.688 1 95.88 150 ILE B C 1
ATOM 2545 O O . ILE B 1 150 ? 3.387 -2.863 11.883 1 95.88 150 ILE B O 1
ATOM 2549 N N . GLU B 1 151 ? 3.578 -1.952 13.945 1 96.19 151 GLU B N 1
ATOM 2550 C CA . GLU B 1 151 ? 4.391 -3.059 14.438 1 96.19 151 GLU B CA 1
ATOM 2551 C C . GLU B 1 151 ? 3.623 -4.375 14.383 1 96.19 151 GLU B C 1
ATOM 2553 O O . GLU B 1 151 ? 4.152 -5.391 13.93 1 96.19 151 GLU B O 1
ATOM 2558 N N . ASP B 1 152 ? 2.416 -4.363 14.797 1 96.38 152 ASP B N 1
ATOM 2559 C CA . ASP B 1 152 ? 1.576 -5.555 14.766 1 96.38 152 ASP B CA 1
ATOM 2560 C C . ASP B 1 152 ? 1.385 -6.059 13.336 1 96.38 152 ASP B C 1
ATOM 2562 O O . ASP B 1 152 ? 1.437 -7.262 13.078 1 96.38 152 ASP B O 1
ATOM 2566 N N . SER B 1 153 ? 1.131 -5.16 12.445 1 95.94 153 SER B N 1
ATOM 2567 C CA . SER B 1 153 ? 0.894 -5.535 11.055 1 95.94 153 SER B CA 1
ATOM 2568 C C . SER B 1 153 ? 2.133 -6.172 10.43 1 95.94 153 SER B C 1
ATOM 2570 O O . SER B 1 153 ? 2.025 -7.121 9.656 1 95.94 153 SER B O 1
ATOM 2572 N N . LYS B 1 154 ? 3.264 -5.668 10.758 1 95.69 154 LYS B N 1
ATOM 2573 C CA . LYS B 1 154 ? 4.508 -6.238 10.25 1 95.69 154 LYS B CA 1
ATOM 2574 C C . LYS B 1 154 ? 4.75 -7.629 10.828 1 95.69 154 LYS B C 1
ATOM 2576 O O . LYS B 1 154 ? 5.207 -8.531 10.125 1 95.69 154 LYS B O 1
ATOM 2581 N N . ASN B 1 155 ? 4.367 -7.836 12.047 1 96.25 155 ASN B N 1
ATOM 2582 C CA . ASN B 1 155 ? 4.562 -9.117 12.711 1 96.25 155 ASN B CA 1
ATOM 2583 C C . ASN B 1 155 ? 3.627 -10.188 12.156 1 96.25 155 ASN B C 1
ATOM 2585 O O . ASN B 1 155 ? 3.955 -11.375 12.172 1 96.25 155 ASN B O 1
ATOM 2589 N N . ASN B 1 156 ? 2.545 -9.766 11.68 1 95.69 156 ASN B N 1
ATOM 2590 C CA . ASN B 1 156 ? 1.546 -10.711 11.195 1 95.69 156 ASN B CA 1
ATOM 2591 C C . ASN B 1 156 ? 1.602 -10.852 9.68 1 95.69 156 ASN B C 1
ATOM 2593 O O . ASN B 1 156 ? 0.726 -11.477 9.078 1 95.69 156 ASN B O 1
ATOM 2597 N N . PHE B 1 157 ? 2.652 -10.258 9.133 1 97.19 157 PHE B N 1
ATOM 2598 C CA . PHE B 1 157 ? 2.77 -10.297 7.68 1 97.19 157 PHE B CA 1
ATOM 2599 C C . PHE B 1 157 ? 3.383 -11.609 7.219 1 97.19 157 PHE B C 1
ATOM 2601 O O . PHE B 1 157 ? 4.348 -12.094 7.812 1 97.19 157 PHE B O 1
ATOM 2608 N N . PRO B 1 158 ? 2.951 -12.281 6.203 1 97.06 158 PRO B N 1
ATOM 2609 C CA . PRO B 1 158 ? 1.764 -11.938 5.418 1 97.06 158 PRO B CA 1
ATOM 2610 C C . PRO B 1 158 ? 0.476 -12.492 6.02 1 97.06 158 PRO B C 1
ATOM 2612 O O . PRO B 1 158 ? 0.439 -13.648 6.445 1 97.06 158 PRO B O 1
ATOM 2615 N N . ASN B 1 159 ? -0.53 -11.742 6.164 1 95.38 159 ASN B N 1
ATOM 2616 C CA . ASN B 1 159 ? -1.854 -12.195 6.574 1 95.38 159 ASN B CA 1
ATOM 2617 C C . ASN B 1 159 ? -2.721 -12.562 5.371 1 95.38 159 ASN B C 1
ATOM 2619 O O . ASN B 1 159 ? -3.252 -11.68 4.695 1 95.38 159 ASN B O 1
ATOM 2623 N N . LEU B 1 160 ? -2.904 -13.844 5.16 1 96.44 160 LEU B N 1
ATOM 2624 C CA . LEU B 1 160 ? -3.592 -14.32 3.965 1 96.44 160 LEU B CA 1
ATOM 2625 C C . LEU B 1 160 ? -4.945 -14.93 4.32 1 96.44 160 LEU B C 1
ATOM 2627 O O . LEU B 1 160 ? -5.559 -15.617 3.502 1 96.44 160 LEU B O 1
ATOM 2631 N N . SER B 1 161 ? -5.391 -14.68 5.492 1 93.69 161 SER B N 1
ATOM 2632 C CA . SER B 1 161 ? -6.625 -15.297 5.973 1 93.69 161 SER B CA 1
ATOM 2633 C C . SER B 1 161 ? -7.828 -14.836 5.164 1 93.69 161 SER B C 1
ATOM 2635 O O . SER B 1 161 ? -7.984 -13.641 4.898 1 93.69 161 SER B O 1
ATOM 2637 N N . VAL B 1 162 ? -8.656 -15.836 4.738 1 90.62 162 VAL B N 1
ATOM 2638 C CA . VAL B 1 162 ? -9.914 -15.555 4.055 1 90.62 162 VAL B CA 1
ATOM 2639 C C . VAL B 1 162 ? -11.031 -16.406 4.656 1 90.62 162 VAL B C 1
ATOM 2641 O O . VAL B 1 162 ? -11.844 -16.984 3.926 1 90.62 162 VAL B O 1
ATOM 2644 N N . GLU B 1 163 ? -11.125 -16.578 5.82 1 77.75 163 GLU B N 1
ATOM 2645 C CA . GLU B 1 163 ? -11.953 -17.594 6.469 1 77.75 163 GLU B CA 1
ATOM 2646 C C . GLU B 1 163 ? -13.43 -17.219 6.418 1 77.75 163 GLU B C 1
ATOM 2648 O O . GLU B 1 163 ? -14.297 -18.078 6.527 1 77.75 163 GLU B O 1
ATOM 2653 N N . LYS B 1 164 ? -13.719 -16 6.168 1 78.38 164 LYS B N 1
ATOM 2654 C CA . LYS B 1 164 ? -15.125 -15.625 6.047 1 78.38 164 LYS B CA 1
ATOM 2655 C C . LYS B 1 164 ? -15.578 -15.641 4.59 1 78.38 164 LYS B C 1
ATOM 2657 O O . LYS B 1 164 ? -14.789 -15.344 3.689 1 78.38 164 LYS B O 1
ATOM 2662 N N . PHE B 1 165 ? -16.781 -16.125 4.383 1 76.94 165 PHE B N 1
ATOM 2663 C CA . PHE B 1 165 ? -17.344 -16.078 3.043 1 76.94 165 PHE B CA 1
ATOM 2664 C C . PHE B 1 165 ? -17.5 -14.633 2.568 1 76.94 165 PHE B C 1
ATOM 2666 O O . PHE B 1 165 ? -17.891 -13.758 3.346 1 76.94 165 PHE B O 1
ATOM 2673 N N . PRO B 1 166 ? -17.141 -14.453 1.3 1 79.12 166 PRO B N 1
ATOM 2674 C CA . PRO B 1 166 ? -17.422 -13.117 0.755 1 79.12 166 PRO B CA 1
ATOM 2675 C C . PRO B 1 166 ? -18.906 -12.773 0.785 1 79.12 166 PRO B C 1
ATOM 2677 O O . PRO B 1 166 ? -19.75 -13.672 0.715 1 79.12 166 PRO B O 1
ATOM 2680 N N . THR B 1 167 ? -19.062 -11.539 0.999 1 72.88 167 THR B N 1
ATOM 2681 C CA . THR B 1 167 ? -20.438 -11.07 0.958 1 72.88 167 THR B CA 1
ATOM 2682 C C . THR B 1 167 ? -20.938 -10.977 -0.482 1 72.88 167 THR B C 1
ATOM 2684 O O . THR B 1 167 ? -20.281 -10.359 -1.328 1 72.88 167 THR B O 1
ATOM 2687 N N . VAL B 1 168 ? -22.078 -11.75 -0.794 1 71.19 168 VAL B N 1
ATOM 2688 C CA . VAL B 1 168 ? -22.688 -11.711 -2.117 1 71.19 168 VAL B CA 1
ATOM 2689 C C . VAL B 1 168 ? -23.328 -10.344 -2.35 1 71.19 168 VAL B C 1
ATOM 2691 O O . VAL B 1 168 ? -24.031 -9.82 -1.479 1 71.19 168 VAL B O 1
ATOM 2694 N N . ARG B 1 169 ? -22.797 -9.672 -3.312 1 63.81 169 ARG B N 1
ATOM 2695 C CA . ARG B 1 169 ? -23.359 -8.367 -3.641 1 63.81 169 ARG B CA 1
ATOM 2696 C C . ARG B 1 169 ? -24.453 -8.484 -4.691 1 63.81 169 ARG B C 1
ATOM 2698 O O . ARG B 1 169 ? -24.375 -9.32 -5.59 1 63.81 169 ARG B O 1
ATOM 2705 N N . ASN B 1 170 ? -25.75 -7.883 -4.355 1 58.62 170 ASN B N 1
ATOM 2706 C CA . ASN B 1 170 ? -26.922 -7.926 -5.234 1 58.62 170 ASN B CA 1
ATOM 2707 C C . ASN B 1 170 ? -26.734 -7.031 -6.457 1 58.62 170 ASN B C 1
ATOM 2709 O O . ASN B 1 170 ? -26.141 -5.949 -6.352 1 58.62 170 ASN B O 1
#

Foldseek 3Di:
DPPPPPPPPPPPPPPPPPPVPCPPVNVVVVVVVVVVVVVVVVLLVVLVVQQVVLVVLQQLLLLLLCCLVPCVVCVPDPSNVLLCPDPVCPVLVVCCVDPCNVVSSVVSLVSNQVSVLRNLLSPLVQLPCVPPPCNVVSNVVSVVVSVVSNVVSVVCPRDRDNPDRRDRDD/DPPPPPPPPPPPPPPPPPPVPCPPVNVVVVVVVVVVVVVVVVLLVVLVVQQVVLVVLQQLLLLLLCCLVPCVVCVPDPSNVLLCPDPVCPVLVVCCVDPCNVVSSVVSLVSNQVSVLRNLLSPLVQLPCVPPPCNVVSNVVSVVVSVVSNVVSVVCPRDRDNPDRRDRDD

Nearest PDB structures (foldseek):
  8gjg-assembly1_A  TM=2.873E-01  e=1.735E+00  synthetic construct
  8gjg-assembly1_A  TM=2.872E-01  e=1.735E+00  synthetic construct

Secondary structure (DSSP, 8-state):
-----------------------HHHHHHHHHHHHHHHHHHHHHHHHHHHHHHHHHHHHHHHHHHHHHHHTTT-TTSHHHHHHHH-TTTHHHHHHHHSTTHHHHHHHHHHHHHHHHHHHHHT--GGG--TT-SSHHHHHHHHHHHHHHHHHHHHHT-S-----SPPPPP-/-----------------------HHHHHHHHHHHHHHHHHHHHHHHHHHHHHHHHHHHHHHHHHHHHHHHTTT-TTSHHHHHHHH-TTTHHHHHHHHSTTHHHHHHHHHHHHHHHHHHHHHH--GGG--TT-SSHHHHHHHHHHHHHHHHHHHHHT-S-----SPPPPP-

Organism: Thalassiosira pseudonana (NCBI:txid35128)

Sequence (340 aa):
MVSSSTSNGVKSSAKLKRNVSVSPSNKSLEDEIIYLRSQNKLLKNALSAVKDTATEKLSKSYELVWYARNRTRYPSHEASKWLDKSEEHSKDIDNLRSTDGDFHHGFNSGMLAAARLFKEHADVNHADTSDSEEPFKTIHEAETKHKETIEDSKNNFPNLSVEKFPTVRNMVSSSTSNGVKSSAKLKRNVSVSPSNKSLEDEIIYLRSQNKLLKNALSAVKDTATEKLSKSYELVWYARNRTRYPSHEASKWLDKSEEHSKDIDNLRSTDGDFHHGFNSGMLAAARLFKEHADVNHADTSDSEEPFKTIHEAETKHKETIEDSKNNFPNLSVEKFPTVRN